Protein AF-A0A7S2DBU5-F1 (afdb_monomer_lite)

Sequence (224 aa):
TAINKLIKLEPGDAEARIFRGKIHWAQGSQQQGDTDLSCATRIAPEHPEVILFQAKIYAKAQQLYREAVEALQDGRLDMCVTLVGDAMALTNHCDMKLLLLRATAHRKSGDHQAALADVDKAACSYLSAMLGQSGVEDDEKELGDDVDYGPLRAELEQKLSLVAPAKKEPPQLTRQRSLVWNEMALSHMLAGDHKLALPYLRDVISAEAKLMRDAAGFEQTEEG

Radius of gyration: 21.79 Å; chains: 1; bounding box: 58×47×57 Å

Organism: NCBI:txid3111310

Foldseek 3Di:
DVLVVVCVVCVLDLVSLQVVLVVCVVVVNNVSSLVSLVSSCVRCVPDPSNVVSLVVLLVQLVVLQVVLVVCVVVLVLVSNLVSLVVSCVSNVALALSSLQSNLSSCLSVVNLVSSLLSLLSSLLRVLCVVVVVPDDPPPPPPPPPDDPSVVSVVSSVVSVVVDDPVPDRDLSSLVSLLSSLQVVLVVCVVVVNNVRNVVSVVSSVVSVVVVVVVVVVVVVVVVD

pLDDT: mean 81.15, std 15.96, range [31.03, 96.0]

InterPro domains:
  IPR011990 Tetratricopeptide-like helical domain superfamily [G3DSA:1.25.40.10] (1-213)
  IPR011990 Tetratricopeptide-like helical domain superfamily [SSF48452] (3-205)

Secondary structure (DSSP, 8-state):
-HHHHHHHH-TT-HHHHHHHHHHHHHTT-HHHHHHHHHHHHHH-TTSHHHHHHHHHHHHHHHHHHHHHHHHHHTT-HHHHHHHHHHHHHHHT---HHHHHHHHHHHHHHT-HHHHHHHHHHHHHHHHHHHTT--S---------S----HHHHHHHHHHHHHS-TTSPPPHHHHHHHHHHHHHHHHHHHHTT-HHHHHHHHHHHHHHHHHHHHHHHHHHHHH--

Structure (mmCIF, N/CA/C/O backbone):
data_AF-A0A7S2DBU5-F1
#
_entry.id   AF-A0A7S2DBU5-F1
#
loop_
_atom_site.group_PDB
_atom_site.id
_atom_site.type_symbol
_atom_site.label_atom_id
_atom_site.label_alt_id
_atom_site.label_comp_id
_atom_site.label_asym_id
_atom_site.label_entity_id
_atom_site.label_seq_id
_atom_site.pdbx_PDB_ins_code
_atom_site.Cartn_x
_atom_site.Cartn_y
_atom_site.Cartn_z
_atom_site.occupancy
_atom_site.B_iso_or_equiv
_atom_site.auth_seq_id
_atom_site.auth_comp_id
_atom_site.auth_asym_id
_atom_site.auth_atom_id
_atom_site.pdbx_PDB_model_num
ATOM 1 N N . THR A 1 1 ? -30.512 -6.872 21.200 1.00 67.94 1 THR A N 1
ATOM 2 C CA . THR A 1 1 ? -30.033 -6.469 22.543 1.00 67.94 1 THR A CA 1
ATOM 3 C C . THR A 1 1 ? -30.301 -4.987 22.766 1.00 67.94 1 THR A C 1
ATOM 5 O O . THR A 1 1 ? -30.508 -4.276 21.787 1.00 67.94 1 THR A O 1
ATOM 8 N N . ALA A 1 2 ? -30.359 -4.522 24.021 1.00 77.94 2 ALA A N 1
ATOM 9 C CA . ALA A 1 2 ? -30.625 -3.113 24.359 1.00 77.94 2 ALA A CA 1
ATOM 10 C C . ALA A 1 2 ? -29.635 -2.145 23.678 1.00 77.94 2 ALA A C 1
ATOM 12 O O . ALA A 1 2 ? -30.051 -1.136 23.120 1.00 77.94 2 ALA A O 1
ATOM 13 N N . ILE A 1 3 ? -28.362 -2.540 23.586 1.00 80.38 3 ILE A N 1
ATOM 14 C CA . ILE A 1 3 ? -27.291 -1.814 22.883 1.00 80.38 3 ILE A CA 1
ATOM 15 C C . ILE A 1 3 ? -27.593 -1.559 21.394 1.00 80.38 3 ILE A C 1
ATOM 17 O O . ILE A 1 3 ? -27.389 -0.453 20.910 1.00 80.38 3 ILE A O 1
ATOM 21 N N . ASN A 1 4 ? -28.171 -2.522 20.663 1.00 83.19 4 ASN A N 1
ATOM 22 C CA . ASN A 1 4 ? -28.540 -2.300 19.254 1.00 83.19 4 ASN A CA 1
ATOM 23 C C . ASN A 1 4 ? -29.686 -1.294 19.092 1.00 83.19 4 ASN A C 1
ATOM 25 O O . ASN A 1 4 ? -29.799 -0.667 18.042 1.00 83.19 4 ASN A O 1
ATOM 29 N N . LYS A 1 5 ? -30.559 -1.163 20.099 1.00 81.94 5 LYS A N 1
ATOM 30 C CA . LYS A 1 5 ? -31.584 -0.112 20.109 1.00 81.94 5 LYS A CA 1
ATOM 31 C C . LYS A 1 5 ? -30.954 1.243 20.427 1.00 81.94 5 LYS A C 1
ATOM 33 O O . LYS A 1 5 ? -31.309 2.211 19.772 1.00 81.94 5 LYS A O 1
ATOM 38 N N . LEU A 1 6 ? -29.995 1.285 21.354 1.00 78.94 6 LEU A N 1
ATOM 39 C CA . LEU A 1 6 ? -29.272 2.500 21.730 1.00 78.94 6 LEU A CA 1
ATOM 40 C C . LEU A 1 6 ? -28.509 3.100 20.535 1.00 78.94 6 LEU A C 1
ATOM 42 O O . LEU A 1 6 ? -28.729 4.253 20.203 1.00 78.94 6 LEU A O 1
ATOM 46 N N . ILE A 1 7 ? -27.753 2.287 19.788 1.00 82.50 7 ILE A N 1
ATOM 47 C CA . ILE A 1 7 ? -27.024 2.733 18.579 1.00 82.50 7 ILE A CA 1
ATOM 48 C C . ILE A 1 7 ? -27.973 3.238 17.474 1.00 82.50 7 ILE A C 1
ATOM 50 O O . ILE A 1 7 ? -27.603 4.099 16.681 1.00 82.50 7 ILE A O 1
ATOM 54 N N . LYS A 1 8 ? -29.203 2.706 17.397 1.00 82.81 8 LYS A N 1
ATOM 55 C CA . LYS A 1 8 ? -30.220 3.191 16.447 1.00 82.81 8 LYS A CA 1
ATOM 56 C C . LYS A 1 8 ? -30.841 4.521 16.872 1.00 82.81 8 LYS A C 1
ATOM 58 O O . LYS A 1 8 ? -31.245 5.284 16.003 1.00 82.81 8 LYS A O 1
ATOM 63 N N . LEU A 1 9 ? -30.973 4.750 18.176 1.00 81.12 9 LEU A 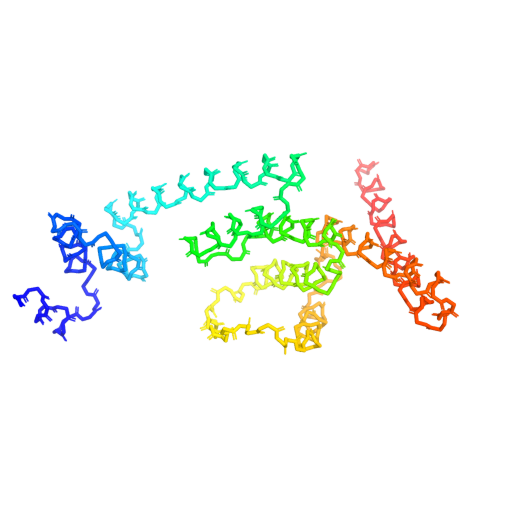N 1
ATOM 64 C CA . LEU A 1 9 ? -31.541 5.974 18.739 1.00 81.12 9 LEU A CA 1
ATOM 65 C C . LEU A 1 9 ? -30.515 7.110 18.729 1.00 81.12 9 LEU A C 1
ATOM 67 O O . LEU A 1 9 ? -30.859 8.226 18.358 1.00 81.12 9 LEU A O 1
ATOM 71 N N . GLU A 1 10 ? -29.258 6.803 19.048 1.00 80.31 10 GLU A N 1
ATOM 72 C CA . GLU A 1 10 ? -28.147 7.754 19.045 1.00 80.31 10 GLU A CA 1
ATOM 73 C C . GLU A 1 10 ? -26.970 7.206 18.222 1.00 80.31 10 GLU A C 1
ATOM 75 O O . GLU A 1 10 ? -26.010 6.646 18.755 1.00 80.31 10 GLU A O 1
ATOM 80 N N . PRO A 1 11 ? -26.996 7.382 16.887 1.00 75.56 11 PRO A N 1
ATOM 81 C CA . PRO A 1 11 ? -25.910 6.943 16.015 1.00 75.56 11 PRO A CA 1
ATOM 82 C C . PRO A 1 11 ? -24.598 7.699 16.241 1.00 75.56 11 PRO A C 1
ATOM 84 O O . PRO A 1 11 ? -23.582 7.288 15.688 1.00 75.56 11 PRO A O 1
ATOM 87 N N . GLY A 1 12 ? -24.602 8.791 17.006 1.00 78.75 12 GLY A N 1
ATOM 88 C CA . GLY A 1 12 ? -23.412 9.549 17.398 1.00 78.75 12 GLY A CA 1
ATOM 89 C C . GLY A 1 12 ? -22.807 9.115 18.734 1.00 78.75 12 GLY A C 1
ATOM 90 O O . GLY A 1 12 ? -21.802 9.685 19.137 1.00 78.75 12 GLY A O 1
ATOM 91 N N . ASP A 1 13 ? -23.383 8.123 19.419 1.00 83.06 13 ASP A N 1
ATOM 92 C CA . ASP A 1 13 ? -22.827 7.630 20.677 1.00 83.06 13 ASP A CA 1
ATOM 93 C C . ASP A 1 13 ? -21.664 6.656 20.398 1.00 83.06 13 ASP A C 1
ATOM 95 O O . ASP A 1 13 ? -21.838 5.550 19.860 1.00 83.06 13 ASP A O 1
ATOM 99 N N . ALA A 1 14 ? -20.448 7.103 20.720 1.00 86.75 14 ALA A N 1
ATOM 100 C CA . ALA A 1 14 ? -19.240 6.295 20.620 1.00 86.75 14 ALA A CA 1
ATOM 101 C C . ALA A 1 14 ? -19.176 5.226 21.718 1.00 86.75 14 ALA A C 1
ATOM 103 O O . ALA A 1 14 ? -18.746 4.109 21.432 1.00 86.75 14 ALA A O 1
ATOM 104 N N . GLU A 1 15 ? -19.638 5.516 22.940 1.00 89.06 15 GLU A N 1
ATOM 105 C CA . GLU A 1 15 ? -19.599 4.564 24.055 1.00 89.06 15 GLU A CA 1
ATOM 106 C C . GLU A 1 15 ? -20.460 3.342 23.750 1.00 89.06 15 GLU A C 1
ATOM 108 O O . GLU A 1 15 ? -20.025 2.209 23.954 1.00 89.06 15 GLU A O 1
ATOM 113 N N . ALA A 1 16 ? -21.642 3.547 23.169 1.00 88.75 16 ALA A N 1
ATOM 114 C CA . ALA A 1 16 ? -22.525 2.469 22.736 1.00 88.75 16 ALA A CA 1
ATOM 115 C C . ALA A 1 16 ? -21.838 1.466 21.803 1.00 88.75 16 ALA A C 1
ATOM 117 O O . ALA A 1 16 ? -21.985 0.247 21.956 1.00 88.75 16 ALA A O 1
ATOM 118 N N . ARG A 1 17 ? -21.084 1.987 20.827 1.00 89.88 17 ARG A N 1
ATOM 119 C CA . ARG A 1 17 ? -20.316 1.173 19.880 1.00 89.88 17 ARG A CA 1
ATOM 120 C C . ARG A 1 17 ? -19.125 0.521 20.557 1.00 89.88 17 ARG A C 1
ATOM 122 O O . ARG A 1 17 ? -18.915 -0.667 20.355 1.00 89.88 17 ARG A O 1
ATOM 129 N N . ILE A 1 18 ? -18.414 1.241 21.422 1.00 91.31 18 ILE A N 1
ATOM 130 C CA . ILE A 1 18 ? -17.294 0.687 22.190 1.00 91.31 18 ILE A CA 1
ATOM 131 C C . ILE A 1 18 ? -17.755 -0.491 23.048 1.00 91.31 18 ILE A C 1
ATOM 133 O O . ILE A 1 18 ? -17.154 -1.567 23.015 1.00 91.31 18 ILE A O 1
ATOM 137 N N . PHE A 1 19 ? -18.861 -0.331 23.773 1.00 90.50 19 PHE A N 1
ATOM 138 C CA . PHE A 1 19 ? -19.437 -1.395 24.586 1.00 90.50 19 PHE A CA 1
ATOM 139 C C . PHE A 1 19 ? -19.889 -2.583 23.744 1.00 90.50 19 PHE A C 1
ATOM 141 O O . PHE A 1 19 ? -19.613 -3.724 24.119 1.00 90.50 19 PHE A O 1
ATOM 148 N N . ARG A 1 20 ? -20.542 -2.347 22.598 1.00 91.44 20 ARG A N 1
ATOM 149 C CA . ARG A 1 20 ? -20.919 -3.436 21.691 1.00 91.44 20 ARG A CA 1
ATOM 150 C C . ARG A 1 20 ? -19.694 -4.178 21.163 1.00 91.44 20 ARG A C 1
ATOM 152 O O . ARG A 1 20 ? -19.681 -5.407 21.204 1.00 91.44 20 ARG A O 1
ATOM 159 N N . GLY A 1 21 ? -18.650 -3.448 20.780 1.00 91.25 21 GLY A N 1
ATOM 160 C CA . GLY A 1 21 ? -17.424 -4.036 20.266 1.00 91.25 21 GLY A CA 1
ATOM 161 C C . GLY A 1 21 ? -16.724 -4.919 21.298 1.00 91.25 21 GLY A C 1
ATOM 162 O O . GLY A 1 21 ? -16.368 -6.062 21.012 1.00 91.25 21 GLY A O 1
ATOM 163 N N . LYS A 1 22 ? -16.650 -4.456 22.552 1.00 91.56 22 LYS A N 1
ATOM 164 C CA . LYS A 1 22 ? -16.123 -5.247 23.678 1.00 91.56 22 LYS A CA 1
ATOM 165 C C . LYS A 1 22 ? -16.954 -6.504 23.954 1.00 91.56 22 LYS A C 1
ATOM 167 O O . LYS A 1 22 ? -16.384 -7.546 24.272 1.00 91.56 22 LYS A O 1
ATOM 172 N N . ILE A 1 23 ? -18.281 -6.436 23.818 1.00 91.69 23 ILE A N 1
ATOM 173 C CA . ILE A 1 23 ? -19.154 -7.615 23.937 1.00 91.69 23 ILE A CA 1
ATOM 174 C C . ILE A 1 23 ? -18.872 -8.609 22.806 1.00 91.69 23 ILE A C 1
ATOM 176 O O . ILE A 1 23 ? -18.743 -9.800 23.079 1.00 91.69 23 ILE A O 1
ATOM 180 N N . HIS A 1 24 ? -18.727 -8.141 21.564 1.00 93.00 24 HIS A N 1
ATOM 181 C CA . HIS A 1 24 ? -18.388 -9.002 20.430 1.00 93.00 24 HIS A CA 1
ATOM 182 C C . HIS A 1 24 ? -17.034 -9.692 20.617 1.00 93.00 24 HIS A C 1
ATOM 184 O O . HIS A 1 24 ? -16.946 -10.905 20.424 1.00 93.00 24 HIS A O 1
ATOM 190 N N . TRP A 1 25 ? -16.013 -8.977 21.096 1.00 92.12 25 TRP A N 1
ATOM 191 C CA . TRP A 1 25 ? -14.732 -9.581 21.472 1.00 92.12 25 TRP A CA 1
ATOM 192 C C . TRP A 1 25 ? -14.881 -10.651 22.557 1.00 92.12 25 TRP A C 1
ATOM 194 O O . TRP A 1 25 ? -14.348 -11.748 22.410 1.00 92.12 25 TRP A O 1
ATOM 204 N N . ALA A 1 26 ? -15.648 -10.376 23.616 1.00 91.25 26 ALA A N 1
ATOM 205 C CA . ALA A 1 26 ? -15.898 -11.347 24.684 1.00 91.25 26 ALA A CA 1
ATOM 206 C C . ALA A 1 26 ? -16.657 -12.596 24.194 1.00 91.25 26 ALA A C 1
ATOM 208 O O . ALA A 1 26 ? -16.524 -13.671 24.772 1.00 91.25 26 ALA A O 1
ATOM 209 N N . GLN A 1 27 ? -17.431 -12.465 23.116 1.00 92.69 27 GLN A N 1
ATOM 210 C CA . GLN A 1 27 ? -18.149 -13.556 22.453 1.00 92.69 27 GLN A CA 1
ATOM 211 C C . GLN A 1 27 ? -17.304 -14.286 21.393 1.00 92.69 27 GLN A C 1
ATOM 213 O O . GLN A 1 27 ? -17.826 -15.145 20.686 1.00 92.69 27 GLN A O 1
ATOM 218 N N . GLY A 1 28 ? -16.019 -13.944 21.244 1.00 90.44 28 GLY A N 1
ATOM 219 C CA . GLY A 1 28 ? -15.122 -14.519 20.235 1.00 90.44 28 GLY A CA 1
ATOM 220 C C . GLY A 1 28 ? -15.331 -13.973 18.818 1.00 90.44 28 GLY A C 1
ATOM 221 O O . GLY A 1 28 ? -14.670 -14.413 17.881 1.00 90.44 28 GLY A O 1
ATOM 222 N N . SER A 1 29 ? -16.221 -12.995 18.638 1.00 91.69 29 SER A N 1
ATOM 223 C CA . SER A 1 29 ? -16.489 -12.344 17.352 1.00 91.69 29 SER A CA 1
ATOM 224 C C . SER A 1 29 ? -15.540 -11.161 17.144 1.00 91.69 29 SER A C 1
ATOM 226 O O . SER A 1 29 ? -15.952 -10.003 17.196 1.00 91.69 29 SER A O 1
ATOM 228 N N . GLN A 1 30 ? -14.255 -11.462 16.924 1.00 87.44 30 GLN A N 1
ATOM 229 C CA . GLN A 1 30 ? -13.179 -10.467 16.801 1.00 87.44 30 GLN A CA 1
ATOM 230 C C . GLN A 1 30 ? -13.503 -9.380 15.760 1.00 87.44 30 GLN A C 1
ATOM 232 O O . GLN A 1 30 ? -13.522 -8.200 16.097 1.00 87.44 30 GLN A O 1
ATOM 237 N N . GLN A 1 31 ? -13.853 -9.785 14.532 1.00 86.69 31 GLN A N 1
ATOM 238 C CA . GLN A 1 31 ? -14.124 -8.862 13.423 1.00 86.69 31 GLN A CA 1
ATOM 239 C C . GLN A 1 31 ? -15.266 -7.889 13.721 1.00 86.69 31 GLN A C 1
ATOM 241 O O . GLN A 1 31 ? -15.132 -6.698 13.473 1.00 86.69 31 GLN A O 1
ATOM 246 N N . GLN A 1 32 ? -16.372 -8.375 14.295 1.00 87.19 32 GLN A N 1
ATOM 247 C CA . GLN A 1 32 ? -17.508 -7.518 14.652 1.00 87.19 32 GLN A CA 1
ATOM 248 C C . GLN A 1 32 ? -17.115 -6.496 15.723 1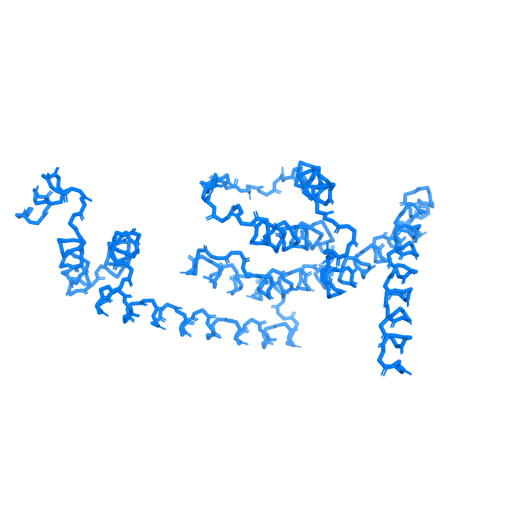.00 87.19 32 GLN A C 1
ATOM 250 O O . GLN A 1 32 ? -17.545 -5.345 15.667 1.00 87.19 32 GLN A O 1
ATOM 255 N N . GLY A 1 33 ? -16.266 -6.906 16.670 1.00 88.88 33 GLY A N 1
ATOM 256 C CA . GLY A 1 33 ? -15.741 -6.002 17.683 1.00 88.88 33 GLY A CA 1
ATOM 257 C C . GLY A 1 33 ? -14.817 -4.930 17.113 1.00 88.88 33 GLY A C 1
ATOM 258 O O . GLY A 1 33 ? -14.960 -3.756 17.456 1.00 88.88 33 GLY A O 1
ATOM 259 N N . ASP A 1 34 ? -13.938 -5.316 16.189 1.00 87.94 34 ASP A N 1
ATOM 260 C CA . ASP A 1 34 ? -13.029 -4.393 15.511 1.00 87.94 34 ASP A CA 1
ATOM 261 C C . ASP A 1 34 ? -13.806 -3.406 14.629 1.00 87.94 34 ASP A C 1
ATOM 263 O O . ASP A 1 34 ? -13.529 -2.212 14.666 1.00 87.94 34 ASP A O 1
ATOM 267 N N . THR A 1 35 ? -14.842 -3.858 13.908 1.00 87.44 35 THR A N 1
ATOM 268 C CA . THR A 1 35 ? -15.731 -2.974 13.131 1.00 87.44 35 THR A CA 1
ATOM 269 C C . THR A 1 35 ? -16.388 -1.913 14.016 1.00 87.44 35 THR A C 1
ATOM 271 O O . THR A 1 35 ? -16.410 -0.733 13.663 1.00 87.44 35 THR A O 1
ATOM 274 N N . ASP A 1 36 ? -16.894 -2.307 15.185 1.00 88.12 36 ASP A N 1
ATOM 275 C CA . ASP A 1 36 ? -17.536 -1.381 16.116 1.00 88.12 36 ASP A CA 1
ATOM 276 C C . ASP A 1 36 ? -16.565 -0.327 16.668 1.00 88.12 36 ASP A C 1
ATOM 278 O O . ASP A 1 36 ? -16.927 0.853 16.755 1.00 88.12 36 ASP A O 1
ATOM 282 N N . LEU A 1 37 ? -15.325 -0.715 16.988 1.00 87.69 37 LEU A N 1
ATOM 283 C CA . LEU A 1 37 ? -14.296 0.232 17.431 1.00 87.69 37 LEU A CA 1
ATOM 284 C C . LEU A 1 37 ? -13.756 1.111 16.300 1.00 87.69 37 LEU A C 1
ATOM 286 O O . LEU A 1 37 ? -13.493 2.296 16.522 1.00 87.69 37 LEU A O 1
ATOM 290 N N . SER A 1 38 ? -13.662 0.592 15.078 1.00 85.88 38 SER A N 1
ATOM 291 C CA . SER A 1 38 ? -13.339 1.391 13.892 1.00 85.88 38 SER A CA 1
ATOM 292 C C . SER A 1 38 ? -14.399 2.466 13.645 1.00 85.88 38 SER A C 1
ATOM 294 O O . SER A 1 38 ? -14.067 3.622 13.385 1.00 85.88 38 SER A O 1
ATOM 296 N N . CYS A 1 39 ? -15.686 2.149 13.823 1.00 85.94 39 CYS A N 1
ATOM 297 C CA . CYS A 1 39 ? -16.735 3.168 13.792 1.00 85.94 39 CYS A CA 1
ATOM 298 C C . CYS A 1 39 ? -16.590 4.185 14.933 1.00 85.94 39 CYS A C 1
ATOM 300 O O . CYS A 1 39 ? -16.716 5.385 14.693 1.00 85.94 39 CYS A O 1
ATOM 302 N N . ALA A 1 40 ? -16.307 3.734 16.159 1.00 88.06 40 ALA A N 1
ATOM 303 C CA . ALA A 1 40 ? -16.099 4.625 17.303 1.00 88.06 40 ALA A CA 1
ATOM 304 C C . ALA A 1 40 ? -14.913 5.582 17.095 1.00 88.06 40 ALA A C 1
ATOM 306 O O . ALA A 1 40 ? -14.975 6.732 17.523 1.00 88.06 40 ALA A O 1
ATOM 307 N N . THR A 1 41 ? -13.891 5.149 16.354 1.00 86.06 41 THR A N 1
ATOM 308 C CA . THR A 1 41 ? -12.728 5.968 15.988 1.00 86.06 41 THR A CA 1
ATOM 309 C C . THR A 1 41 ? -13.102 7.230 15.211 1.00 86.06 41 THR A C 1
ATOM 311 O O . THR A 1 41 ? -12.509 8.284 15.425 1.00 86.06 41 THR A O 1
ATOM 314 N N . ARG A 1 42 ? -14.120 7.156 14.345 1.00 84.38 42 ARG A N 1
ATOM 315 C CA . ARG A 1 42 ? -14.609 8.315 13.576 1.00 84.38 42 ARG A CA 1
ATOM 316 C C . ARG A 1 42 ? -15.446 9.278 14.421 1.00 84.38 42 ARG A C 1
ATOM 318 O O . ARG A 1 42 ? -15.616 10.425 14.030 1.00 84.38 42 ARG A O 1
ATOM 325 N N . ILE A 1 43 ? -15.997 8.803 15.537 1.00 86.56 43 ILE A N 1
ATOM 326 C CA . ILE A 1 43 ? -16.953 9.545 16.367 1.00 86.56 43 ILE A CA 1
ATOM 327 C C . ILE A 1 43 ? -16.244 10.222 17.542 1.00 86.56 43 ILE A C 1
ATOM 329 O O . ILE A 1 43 ? -16.454 11.406 17.783 1.00 86.56 43 ILE A O 1
ATOM 333 N N . ALA A 1 44 ? -15.403 9.479 18.263 1.00 87.81 44 ALA A N 1
ATOM 334 C CA . ALA A 1 44 ? -14.674 9.958 19.433 1.00 87.81 44 ALA A CA 1
ATOM 335 C C . ALA A 1 44 ? -13.209 9.481 19.387 1.00 87.81 44 ALA A C 1
ATOM 337 O O . ALA A 1 44 ? -12.831 8.574 20.134 1.00 87.81 44 ALA A O 1
ATOM 338 N N . PRO A 1 45 ? -12.368 10.076 18.518 1.00 83.94 45 PRO A N 1
ATOM 339 C CA . PRO A 1 45 ? -10.967 9.675 18.356 1.00 83.94 45 PRO A CA 1
ATOM 340 C C . PRO A 1 45 ? -10.137 9.835 19.640 1.00 83.94 45 PRO A C 1
ATOM 342 O O . PRO A 1 45 ? -9.176 9.102 19.844 1.00 83.94 45 PRO A O 1
ATOM 345 N N . GLU A 1 46 ? -10.521 10.756 20.527 1.00 88.56 46 GLU A N 1
ATOM 346 C CA . GLU A 1 46 ? -9.823 11.027 21.793 1.00 88.56 46 GLU A CA 1
ATOM 347 C C . GLU A 1 46 ? -10.268 10.113 22.949 1.00 88.56 46 GLU A C 1
ATOM 349 O O . GLU A 1 46 ? -9.737 10.197 24.057 1.00 88.56 46 GLU A O 1
ATOM 354 N N . HIS A 1 47 ? -11.246 9.230 22.724 1.00 90.50 47 HIS A N 1
ATOM 355 C CA . HIS A 1 47 ? -11.727 8.341 23.774 1.00 90.50 47 HIS A CA 1
ATOM 356 C C . HIS A 1 47 ? -10.628 7.329 24.172 1.00 90.50 47 HIS A C 1
ATOM 358 O O . HIS A 1 47 ? -10.061 6.677 23.293 1.00 90.50 47 HIS A O 1
ATOM 364 N N . PRO A 1 48 ? -10.357 7.089 25.472 1.00 89.38 48 PRO A N 1
ATOM 365 C CA . PRO A 1 48 ? -9.246 6.234 25.909 1.00 89.38 48 PRO A CA 1
ATOM 366 C C . PRO A 1 48 ? -9.238 4.825 25.294 1.00 89.38 48 PRO A C 1
ATOM 368 O O . PRO A 1 48 ? -8.199 4.345 24.849 1.00 89.38 48 PRO A O 1
ATOM 371 N N . GLU A 1 49 ? -10.399 4.168 25.216 1.00 88.88 49 GLU A N 1
ATOM 372 C CA . GLU A 1 49 ? -10.521 2.835 24.592 1.00 88.88 49 GLU A CA 1
ATOM 373 C C . GLU A 1 49 ? -10.273 2.856 23.076 1.00 88.88 49 GLU A C 1
ATOM 375 O O . GLU A 1 49 ? -9.742 1.895 22.522 1.00 88.88 49 GLU A O 1
ATOM 380 N N . VAL A 1 50 ? -10.615 3.959 22.406 1.00 87.94 50 VAL A N 1
ATOM 381 C CA . VAL A 1 50 ? -10.359 4.147 20.973 1.00 87.94 50 VAL A CA 1
ATOM 382 C C . VAL A 1 50 ? -8.867 4.349 20.740 1.00 87.94 50 VAL A C 1
ATOM 384 O O . VAL A 1 50 ? -8.296 3.681 19.884 1.00 87.94 50 VAL A O 1
ATOM 387 N N . ILE A 1 51 ? -8.210 5.178 21.555 1.00 87.12 51 ILE A N 1
ATOM 388 C CA . ILE A 1 51 ? -6.754 5.377 21.509 1.00 87.12 51 ILE A CA 1
ATOM 389 C C . ILE A 1 51 ? -6.023 4.044 21.728 1.00 87.12 51 ILE A C 1
ATOM 391 O O . ILE A 1 51 ? -5.091 3.710 20.995 1.00 87.12 51 ILE A O 1
ATOM 395 N N . LEU A 1 52 ? -6.457 3.244 22.708 1.00 88.00 52 LEU A N 1
ATOM 396 C CA . LEU A 1 52 ? -5.883 1.919 22.960 1.00 88.00 52 LEU A CA 1
ATOM 397 C C . LEU A 1 52 ? -6.086 0.963 21.781 1.00 88.00 52 LEU A C 1
ATOM 399 O O . LEU A 1 52 ? -5.180 0.195 21.451 1.00 88.00 52 LEU A O 1
ATOM 403 N N . PHE A 1 53 ? -7.257 0.992 21.144 1.00 87.81 53 PHE A N 1
ATOM 404 C CA . PHE A 1 53 ? -7.524 0.207 19.944 1.00 87.81 53 PHE A CA 1
ATOM 405 C C . PHE A 1 53 ? -6.633 0.639 18.778 1.00 87.81 53 PHE A C 1
ATOM 407 O O . PHE A 1 53 ? -5.932 -0.200 18.215 1.00 87.81 53 PHE A O 1
ATOM 414 N N . GLN A 1 54 ? -6.568 1.938 18.482 1.00 84.75 54 GLN A N 1
ATOM 415 C CA . GLN A 1 54 ? -5.688 2.486 17.452 1.00 84.75 54 GLN A CA 1
ATOM 416 C C . GLN A 1 54 ? -4.233 2.076 17.690 1.00 84.75 54 GLN A C 1
ATOM 418 O O . GLN A 1 54 ? -3.586 1.574 16.777 1.00 84.75 54 GLN A O 1
ATOM 423 N N . ALA A 1 55 ? -3.722 2.201 18.919 1.00 86.31 55 ALA A N 1
ATOM 424 C CA . ALA A 1 55 ? -2.356 1.799 19.252 1.00 86.31 55 ALA A CA 1
ATOM 425 C C . ALA A 1 55 ? -2.090 0.311 18.954 1.00 86.31 55 ALA A C 1
ATOM 427 O O . ALA A 1 55 ? -1.030 -0.035 18.426 1.00 86.31 55 ALA A O 1
ATOM 428 N N . LYS A 1 56 ? -3.055 -0.576 19.238 1.00 87.81 56 LYS A N 1
ATOM 429 C CA . LYS A 1 56 ? -2.958 -2.006 18.897 1.00 87.81 56 LYS A CA 1
ATOM 430 C C . LYS A 1 56 ? -2.950 -2.236 17.388 1.00 87.81 56 LYS A C 1
ATOM 432 O O . LYS A 1 56 ? -2.135 -3.019 16.904 1.00 87.81 56 LYS A O 1
ATOM 437 N N . ILE A 1 57 ? -3.822 -1.547 16.655 1.00 87.12 57 ILE A N 1
ATOM 438 C CA . ILE A 1 57 ? -3.899 -1.625 15.192 1.00 87.12 57 ILE A CA 1
ATOM 439 C C . ILE A 1 57 ? -2.587 -1.150 14.557 1.00 87.12 57 ILE A C 1
ATOM 441 O O . ILE A 1 57 ? -2.011 -1.864 13.737 1.00 87.12 57 ILE A O 1
ATOM 445 N N . TYR A 1 58 ? -2.042 -0.019 15.010 1.00 84.62 58 TYR A N 1
ATOM 446 C CA . TYR A 1 58 ? -0.744 0.486 14.561 1.00 84.62 58 TYR A CA 1
ATOM 447 C C . TYR A 1 58 ? 0.398 -0.485 14.865 1.00 84.62 58 TYR A C 1
ATOM 449 O O . TYR A 1 58 ? 1.232 -0.742 13.996 1.00 84.62 58 TYR A O 1
ATOM 457 N N . ALA A 1 59 ? 0.431 -1.073 16.063 1.00 86.00 59 ALA A N 1
ATOM 458 C CA . ALA A 1 59 ? 1.441 -2.068 16.413 1.00 86.00 59 ALA A CA 1
ATOM 459 C C . ALA A 1 59 ? 1.363 -3.307 15.503 1.00 86.00 59 ALA A C 1
ATOM 461 O O . ALA A 1 59 ? 2.397 -3.824 15.071 1.00 86.00 59 ALA A O 1
ATOM 462 N N . LYS A 1 60 ? 0.147 -3.757 15.164 1.00 88.62 60 LYS A N 1
ATOM 463 C CA . LYS A 1 60 ? -0.058 -4.887 14.252 1.00 88.62 60 LYS A CA 1
ATOM 464 C C . LYS A 1 60 ? 0.354 -4.550 12.820 1.00 88.62 60 LYS A C 1
ATOM 466 O O . LYS A 1 60 ? 1.058 -5.343 12.201 1.00 88.62 60 LYS A O 1
ATOM 471 N N . ALA A 1 61 ? -0.004 -3.370 12.320 1.00 87.19 61 ALA A N 1
ATOM 472 C CA . ALA A 1 61 ? 0.422 -2.905 11.002 1.00 87.19 61 ALA A CA 1
ATOM 473 C C . ALA A 1 61 ? 1.951 -2.769 10.909 1.00 87.19 61 ALA A C 1
ATOM 475 O O . ALA A 1 61 ? 2.557 -3.192 9.927 1.00 87.19 61 ALA A O 1
ATOM 476 N N . GLN A 1 62 ? 2.607 -2.271 11.962 1.00 86.62 62 GLN A N 1
ATOM 477 C CA . GLN A 1 62 ? 4.069 -2.202 12.026 1.00 86.62 62 GLN A CA 1
ATOM 478 C C . GLN A 1 62 ? 4.719 -3.592 12.037 1.00 86.62 62 GLN A C 1
ATOM 480 O O . GLN A 1 62 ? 5.796 -3.780 11.469 1.00 86.62 62 GLN A O 1
ATOM 485 N N . GLN A 1 63 ? 4.090 -4.571 12.689 1.00 90.69 63 GLN A N 1
ATOM 486 C CA . GLN A 1 63 ? 4.550 -5.953 12.636 1.00 90.69 63 GLN A CA 1
ATOM 487 C C . GLN A 1 63 ? 4.460 -6.510 11.209 1.00 90.69 63 GLN A C 1
ATOM 489 O O . GLN A 1 63 ? 5.467 -7.002 10.708 1.00 90.69 63 GLN A O 1
ATOM 494 N N . LEU A 1 64 ? 3.309 -6.364 10.546 1.00 91.81 64 LEU A N 1
ATOM 495 C CA . LEU A 1 64 ? 3.123 -6.801 9.158 1.00 91.81 64 LEU A CA 1
ATOM 496 C C . LEU A 1 64 ? 4.110 -6.118 8.207 1.00 91.81 64 LEU A C 1
ATOM 498 O O . LEU A 1 64 ? 4.670 -6.766 7.333 1.00 91.81 64 LEU A O 1
ATOM 502 N N . TYR A 1 65 ? 4.399 -4.832 8.422 1.00 90.00 65 TYR A N 1
ATOM 503 C CA . TYR A 1 65 ? 5.428 -4.119 7.668 1.00 90.00 65 TYR A CA 1
ATOM 504 C C . TYR A 1 65 ? 6.812 -4.764 7.815 1.00 90.00 65 TYR A C 1
ATOM 506 O O . TYR A 1 65 ? 7.517 -4.935 6.823 1.00 90.00 65 TYR A O 1
ATOM 514 N N . ARG A 1 66 ? 7.215 -5.144 9.036 1.00 91.19 66 ARG A N 1
ATOM 515 C CA . ARG A 1 66 ? 8.498 -5.834 9.256 1.00 91.19 66 ARG A CA 1
ATOM 516 C C . ARG A 1 66 ? 8.536 -7.182 8.541 1.00 91.19 66 ARG A C 1
ATOM 518 O O . ARG A 1 66 ? 9.491 -7.446 7.819 1.00 91.19 66 ARG A O 1
ATOM 525 N N . GLU A 1 67 ? 7.474 -7.971 8.674 1.00 94.00 67 GLU A N 1
ATOM 526 C CA . GLU A 1 67 ? 7.342 -9.264 7.992 1.00 94.00 67 GLU A CA 1
ATOM 527 C C . GLU A 1 67 ? 7.371 -9.099 6.461 1.00 94.00 67 GLU A C 1
ATOM 529 O O . GLU A 1 67 ? 7.996 -9.892 5.760 1.00 94.00 67 GLU A O 1
ATOM 534 N N . ALA A 1 68 ? 6.769 -8.034 5.923 1.00 94.44 68 ALA A N 1
ATOM 535 C CA . ALA A 1 68 ? 6.793 -7.731 4.494 1.00 94.44 68 ALA A CA 1
ATOM 536 C C . ALA A 1 68 ? 8.194 -7.347 3.994 1.00 94.44 68 ALA A C 1
ATOM 538 O O . ALA A 1 68 ? 8.578 -7.722 2.885 1.00 94.44 68 ALA A O 1
ATOM 539 N N . VAL A 1 69 ? 8.974 -6.616 4.796 1.00 93.38 69 VAL A N 1
ATOM 540 C CA . VAL A 1 69 ? 10.369 -6.283 4.468 1.00 93.38 69 VAL A CA 1
ATOM 541 C C . VAL A 1 69 ? 11.233 -7.543 4.445 1.00 93.38 69 VAL A C 1
ATOM 543 O O . VAL A 1 69 ? 12.018 -7.716 3.515 1.00 93.38 69 VAL A O 1
ATOM 546 N N . GLU A 1 70 ? 11.066 -8.437 5.419 1.00 94.94 70 GLU A N 1
ATOM 547 C CA . GLU A 1 70 ? 11.753 -9.735 5.445 1.00 94.94 70 GLU A CA 1
ATOM 548 C C . GLU A 1 70 ? 11.359 -10.589 4.231 1.00 94.94 70 GLU A C 1
ATOM 550 O O . GLU A 1 70 ? 12.221 -11.091 3.513 1.00 94.94 70 GLU A O 1
ATOM 555 N N . ALA A 1 71 ? 10.063 -10.661 3.911 1.00 95.31 71 ALA A N 1
ATOM 556 C CA . ALA A 1 71 ? 9.561 -11.348 2.722 1.00 95.31 71 ALA A CA 1
ATOM 557 C C . ALA A 1 71 ? 10.205 -10.829 1.428 1.00 95.31 71 ALA A C 1
ATOM 559 O O . ALA A 1 71 ? 10.581 -11.614 0.557 1.00 95.31 71 ALA A O 1
ATOM 560 N N . LEU A 1 72 ? 10.361 -9.507 1.312 1.00 94.12 72 LEU A N 1
ATOM 561 C CA . LEU A 1 72 ? 11.002 -8.872 0.166 1.00 94.12 72 LEU A CA 1
ATOM 562 C C . LEU A 1 72 ? 12.493 -9.222 0.070 1.00 94.12 72 LEU A C 1
ATOM 564 O O . LEU A 1 72 ? 12.999 -9.431 -1.035 1.00 94.12 72 LEU A O 1
ATOM 568 N N . GLN A 1 73 ? 13.194 -9.276 1.205 1.00 93.94 73 GLN A N 1
ATOM 569 C CA . GLN A 1 73 ? 14.606 -9.665 1.270 1.00 93.94 73 GLN A CA 1
ATOM 570 C C . GLN A 1 73 ? 14.804 -11.132 0.877 1.00 93.94 73 GLN A C 1
ATOM 572 O O . GLN A 1 73 ? 15.730 -11.439 0.128 1.00 93.94 73 GLN A O 1
ATOM 577 N N . ASP A 1 74 ? 13.886 -12.002 1.292 1.00 94.94 74 ASP A N 1
ATOM 578 C CA . ASP A 1 74 ? 13.883 -13.428 0.955 1.00 94.94 74 ASP A CA 1
ATOM 579 C C . ASP A 1 74 ? 13.418 -13.720 -0.484 1.00 94.94 74 ASP A C 1
ATOM 581 O O . ASP A 1 74 ? 13.425 -14.871 -0.920 1.00 94.94 74 ASP A O 1
ATOM 585 N N . GLY A 1 75 ? 12.967 -12.704 -1.227 1.00 93.19 75 GLY A N 1
ATOM 586 C CA . GLY A 1 75 ? 12.430 -12.862 -2.582 1.00 93.19 75 GLY A CA 1
ATOM 587 C C . GLY A 1 75 ? 11.025 -13.473 -2.642 1.00 93.19 75 GLY A C 1
ATOM 588 O O . GLY A 1 75 ? 10.566 -13.845 -3.718 1.00 93.19 75 GLY A O 1
ATOM 589 N N . ARG A 1 76 ? 10.313 -13.556 -1.513 1.00 96.00 76 ARG A N 1
ATOM 590 C CA . ARG A 1 76 ? 8.915 -14.012 -1.428 1.00 96.00 76 ARG A CA 1
ATOM 591 C C . ARG A 1 76 ? 7.968 -12.861 -1.780 1.00 96.00 76 ARG A C 1
ATOM 593 O O . ARG A 1 76 ? 7.310 -12.291 -0.910 1.00 96.00 76 ARG A O 1
ATOM 600 N N . LEU A 1 77 ? 7.943 -12.498 -3.062 1.00 94.62 77 LEU A N 1
ATOM 601 C CA . LEU A 1 77 ? 7.273 -11.290 -3.558 1.00 94.62 77 LEU A CA 1
ATOM 602 C C . LEU A 1 77 ? 5.753 -11.315 -3.343 1.00 94.62 77 LEU A C 1
ATOM 604 O O . LEU A 1 77 ? 5.219 -10.350 -2.803 1.00 94.62 77 LEU A O 1
ATOM 608 N N . ASP A 1 78 ? 5.077 -12.425 -3.643 1.00 94.19 78 ASP A N 1
ATOM 609 C CA . ASP A 1 78 ? 3.619 -12.556 -3.451 1.00 94.19 78 ASP A CA 1
ATOM 610 C C . ASP A 1 78 ? 3.212 -12.392 -1.981 1.00 94.19 78 ASP A C 1
ATOM 612 O O . ASP A 1 78 ? 2.223 -11.738 -1.638 1.00 94.19 78 ASP A O 1
ATOM 616 N N . MET A 1 79 ? 4.029 -12.949 -1.082 1.00 94.25 79 MET A N 1
ATOM 617 C CA . MET A 1 79 ? 3.823 -12.823 0.356 1.00 94.25 79 MET A CA 1
ATOM 618 C C . MET A 1 79 ? 4.040 -11.378 0.814 1.00 94.25 79 MET A C 1
ATOM 620 O O . MET A 1 79 ? 3.266 -10.878 1.623 1.00 94.25 79 MET A O 1
ATOM 624 N N . CYS A 1 80 ? 5.046 -10.684 0.270 1.00 95.56 80 CYS A N 1
ATOM 625 C CA . CYS A 1 80 ? 5.265 -9.261 0.530 1.00 95.56 80 CYS A CA 1
ATOM 626 C C . CYS A 1 80 ? 4.045 -8.423 0.116 1.00 95.56 80 CYS A C 1
ATOM 628 O O . CYS A 1 80 ? 3.553 -7.629 0.916 1.00 95.56 80 CYS A O 1
ATOM 630 N N . VAL A 1 81 ? 3.515 -8.641 -1.093 1.00 94.19 81 VAL A N 1
ATOM 631 C CA . VAL A 1 81 ? 2.323 -7.939 -1.601 1.00 94.19 81 VAL A CA 1
ATOM 632 C C . VAL A 1 81 ? 1.117 -8.166 -0.685 1.00 94.19 81 VAL A C 1
ATOM 634 O O . VAL A 1 81 ? 0.449 -7.202 -0.308 1.00 94.19 81 VAL A O 1
ATOM 637 N N . THR A 1 82 ? 0.891 -9.415 -0.265 1.00 94.06 82 THR A N 1
ATOM 638 C CA . THR A 1 82 ? -0.210 -9.786 0.640 1.00 94.06 82 THR A CA 1
ATOM 639 C C . THR A 1 82 ? -0.073 -9.106 2.005 1.00 94.06 82 THR A C 1
ATOM 641 O O . THR A 1 82 ? -0.994 -8.428 2.452 1.00 94.06 82 THR A O 1
ATOM 644 N N . LEU A 1 83 ? 1.104 -9.199 2.635 1.00 93.69 83 LEU A N 1
ATOM 645 C CA . LEU A 1 83 ? 1.368 -8.607 3.953 1.00 93.69 83 LEU A CA 1
ATOM 646 C C . LEU A 1 83 ? 1.213 -7.082 3.952 1.00 93.69 83 LEU A C 1
ATOM 648 O O . LEU A 1 83 ? 0.721 -6.501 4.923 1.00 93.69 83 LEU A O 1
ATOM 652 N N . VAL A 1 84 ? 1.620 -6.419 2.865 1.00 91.38 84 VAL A N 1
ATOM 653 C CA . VAL A 1 84 ? 1.399 -4.978 2.709 1.00 91.38 84 VAL A CA 1
ATOM 654 C C . VAL A 1 84 ? -0.087 -4.662 2.536 1.00 91.38 84 VAL A C 1
ATOM 656 O O . VAL A 1 84 ? -0.563 -3.705 3.147 1.00 91.38 84 VAL A O 1
ATOM 659 N N . GLY A 1 85 ? -0.823 -5.459 1.756 1.00 90.50 85 GLY A N 1
ATOM 660 C CA . GLY A 1 85 ? -2.277 -5.332 1.618 1.00 90.50 85 GLY A CA 1
ATOM 661 C C . GLY A 1 85 ? -2.993 -5.401 2.969 1.00 90.50 85 GLY A C 1
ATOM 662 O O . GLY A 1 85 ? -3.763 -4.499 3.302 1.00 90.50 85 GLY A O 1
ATOM 663 N N . ASP A 1 86 ? -2.648 -6.392 3.791 1.00 89.62 86 ASP A N 1
ATOM 664 C CA . ASP A 1 86 ? -3.200 -6.558 5.139 1.00 89.62 86 ASP A CA 1
ATOM 665 C C . ASP A 1 86 ? -2.873 -5.360 6.048 1.00 89.62 86 ASP A C 1
ATOM 667 O O . ASP A 1 86 ? -3.728 -4.868 6.789 1.00 89.62 86 ASP A O 1
ATOM 671 N N . ALA A 1 87 ? -1.644 -4.838 5.982 1.00 88.62 87 ALA A N 1
ATOM 672 C CA . ALA A 1 87 ? -1.237 -3.671 6.767 1.00 88.62 87 ALA A CA 1
ATOM 673 C C . ALA A 1 87 ? -1.999 -2.393 6.366 1.00 88.62 87 ALA A C 1
ATOM 675 O O . ALA A 1 87 ? -2.366 -1.583 7.227 1.00 88.62 87 ALA A O 1
ATOM 676 N N . MET A 1 88 ? -2.258 -2.215 5.068 1.00 86.88 88 MET A N 1
ATOM 677 C CA . MET A 1 88 ? -3.046 -1.094 4.551 1.00 86.88 88 MET A CA 1
ATOM 678 C C . MET A 1 88 ? -4.517 -1.201 4.968 1.00 86.88 88 MET A C 1
ATOM 680 O O . MET A 1 88 ? -5.090 -0.204 5.405 1.00 86.88 88 MET A O 1
ATOM 684 N N . ALA A 1 89 ? -5.098 -2.404 4.917 1.00 84.50 89 ALA A N 1
ATOM 685 C CA . ALA A 1 89 ? -6.476 -2.651 5.344 1.00 84.50 89 ALA A CA 1
ATOM 686 C C . ALA A 1 89 ? -6.696 -2.334 6.834 1.00 84.50 89 ALA A C 1
ATOM 688 O O . ALA A 1 89 ? -7.736 -1.805 7.216 1.00 84.50 89 ALA A O 1
ATOM 689 N N . LEU A 1 90 ? -5.699 -2.603 7.685 1.00 80.44 90 LEU A N 1
ATOM 690 C CA . LEU A 1 90 ? -5.774 -2.299 9.117 1.00 80.44 90 LEU A CA 1
ATOM 691 C C . LEU A 1 90 ? -5.740 -0.803 9.423 1.00 80.44 90 LEU A C 1
ATOM 693 O O . LEU A 1 90 ? -6.432 -0.335 10.323 1.00 80.44 90 LEU A O 1
ATOM 697 N N . THR A 1 91 ? -4.891 -0.060 8.721 1.00 70.50 91 THR A N 1
ATOM 698 C CA . THR A 1 91 ? -4.676 1.359 9.024 1.00 70.50 91 THR A CA 1
ATOM 699 C C . THR A 1 91 ? -5.657 2.270 8.300 1.00 70.50 91 THR A C 1
ATOM 701 O O . THR A 1 91 ? -5.750 3.435 8.661 1.00 70.50 91 THR A O 1
ATOM 704 N N . ASN A 1 92 ? -6.398 1.763 7.305 1.00 66.19 92 ASN A N 1
ATOM 705 C CA . ASN A 1 92 ? -7.199 2.566 6.375 1.00 66.19 92 ASN A CA 1
ATOM 706 C C . ASN A 1 92 ? -6.429 3.803 5.868 1.00 66.19 92 ASN A C 1
ATOM 708 O O . ASN A 1 92 ? -6.970 4.899 5.700 1.00 66.19 92 ASN A O 1
ATOM 712 N N . HIS A 1 93 ? -5.112 3.651 5.723 1.00 64.38 93 HIS A N 1
ATOM 713 C CA . HIS A 1 93 ? -4.193 4.727 5.405 1.00 64.38 93 HIS A CA 1
ATOM 714 C C . HIS A 1 93 ? -3.370 4.316 4.191 1.00 64.38 93 HIS A C 1
ATOM 716 O O . HIS A 1 93 ? -2.649 3.316 4.199 1.00 64.38 93 HIS A O 1
ATOM 722 N N . CYS A 1 94 ? -3.448 5.136 3.145 1.00 64.94 94 CYS A N 1
ATOM 723 C CA . CYS A 1 94 ? -2.523 5.096 2.021 1.00 64.94 94 CYS A CA 1
ATOM 724 C C . CYS A 1 94 ? -1.156 5.643 2.466 1.00 64.94 94 CYS A C 1
ATOM 726 O O . CYS A 1 94 ? -0.772 6.754 2.091 1.00 64.94 94 CYS A O 1
ATOM 728 N N . ASP A 1 95 ? -0.435 4.890 3.303 1.00 76.88 95 ASP A N 1
ATOM 729 C CA . ASP A 1 95 ? 0.930 5.237 3.697 1.00 76.88 95 ASP A CA 1
ATOM 730 C C . ASP A 1 95 ? 1.865 5.054 2.495 1.00 76.88 95 ASP A C 1
ATOM 732 O O . ASP A 1 95 ? 2.002 3.961 1.933 1.00 76.88 95 ASP A O 1
ATOM 736 N N . MET A 1 96 ? 2.545 6.140 2.127 1.00 83.56 96 MET A N 1
ATOM 737 C CA . MET A 1 96 ? 3.566 6.166 1.083 1.00 83.56 96 MET A CA 1
ATOM 738 C C . MET A 1 96 ? 4.596 5.041 1.261 1.00 83.56 96 MET A C 1
ATOM 740 O O . MET A 1 96 ? 5.036 4.461 0.272 1.00 83.56 96 MET A O 1
ATOM 744 N N . LYS A 1 97 ? 4.991 4.709 2.498 1.00 85.12 97 LYS A N 1
ATOM 745 C CA . LYS A 1 97 ? 5.998 3.666 2.760 1.00 85.12 97 LYS A CA 1
ATOM 746 C C . LYS A 1 97 ? 5.503 2.271 2.391 1.00 85.12 97 LYS A C 1
ATOM 748 O O . LYS A 1 97 ? 6.266 1.500 1.814 1.00 85.12 97 LYS A O 1
ATOM 753 N N . LEU A 1 98 ? 4.247 1.960 2.712 1.00 89.25 98 LEU A N 1
ATOM 754 C CA . LEU A 1 98 ? 3.626 0.677 2.383 1.00 89.25 98 LEU A CA 1
ATOM 755 C C . LEU A 1 98 ? 3.486 0.531 0.868 1.00 89.25 98 LEU A C 1
ATOM 757 O O . LEU A 1 98 ? 3.952 -0.453 0.298 1.00 89.25 98 LEU A O 1
ATOM 761 N N . LEU A 1 99 ? 2.963 1.561 0.204 1.00 91.50 99 LEU A N 1
ATOM 762 C CA . LEU A 1 99 ? 2.826 1.579 -1.253 1.00 91.50 99 LEU A CA 1
ATOM 763 C C . LEU A 1 99 ? 4.177 1.456 -1.969 1.00 91.50 99 LEU A C 1
ATOM 765 O O . LEU A 1 99 ? 4.301 0.690 -2.917 1.00 91.50 99 LEU A O 1
ATOM 769 N N . LEU A 1 100 ? 5.223 2.132 -1.486 1.00 91.25 100 LEU A N 1
ATOM 770 C CA . LEU A 1 100 ? 6.574 1.994 -2.039 1.00 91.25 100 LEU A CA 1
ATOM 771 C C . LEU A 1 100 ? 7.153 0.584 -1.869 1.00 91.25 100 LEU A C 1
ATOM 773 O O . LEU A 1 100 ? 7.866 0.095 -2.754 1.00 91.25 100 LEU A O 1
ATOM 777 N N . LEU A 1 101 ? 6.868 -0.069 -0.741 1.00 92.25 101 LEU A N 1
ATOM 778 C CA . LEU A 1 101 ? 7.295 -1.443 -0.495 1.00 92.25 101 LEU A CA 1
ATOM 779 C C . LEU A 1 101 ? 6.598 -2.406 -1.466 1.00 92.25 101 LEU A C 1
ATOM 781 O O . LEU A 1 101 ? 7.272 -3.218 -2.103 1.00 92.25 101 LEU A O 1
ATOM 785 N N . ARG A 1 102 ? 5.281 -2.252 -1.653 1.00 94.50 102 ARG A N 1
ATOM 786 C CA . ARG A 1 102 ? 4.492 -3.060 -2.593 1.00 94.50 102 ARG A CA 1
ATOM 787 C C . ARG A 1 102 ? 4.881 -2.810 -4.051 1.00 94.50 102 ARG A C 1
ATOM 789 O O . ARG A 1 102 ? 5.124 -3.770 -4.776 1.00 94.50 102 ARG A O 1
ATOM 796 N N . ALA A 1 103 ? 5.106 -1.555 -4.443 1.00 94.19 103 ALA A N 1
ATOM 797 C CA . ALA A 1 103 ? 5.635 -1.206 -5.762 1.00 94.19 103 ALA A CA 1
ATOM 798 C C . ALA A 1 103 ? 6.988 -1.879 -6.039 1.00 94.19 103 ALA A C 1
ATOM 800 O O . ALA A 1 103 ? 7.242 -2.373 -7.137 1.00 94.19 103 ALA A O 1
ATOM 801 N N . THR A 1 104 ? 7.862 -1.937 -5.027 1.00 94.56 104 THR A N 1
ATOM 802 C CA . THR A 1 104 ? 9.157 -2.618 -5.146 1.00 94.56 104 THR A CA 1
ATOM 803 C C . THR A 1 104 ? 8.984 -4.126 -5.338 1.00 94.56 104 THR A C 1
ATOM 805 O O . THR A 1 104 ? 9.729 -4.721 -6.122 1.00 94.56 104 THR A O 1
ATOM 808 N N . ALA A 1 105 ? 8.018 -4.740 -4.651 1.00 95.38 105 ALA A N 1
ATOM 809 C CA . ALA A 1 105 ? 7.693 -6.153 -4.812 1.00 95.38 105 ALA A CA 1
ATOM 810 C C . ALA A 1 105 ? 7.129 -6.451 -6.213 1.00 95.38 105 ALA A C 1
ATOM 812 O O . ALA A 1 105 ? 7.666 -7.323 -6.894 1.00 95.38 105 ALA A O 1
ATOM 813 N N . HIS A 1 106 ? 6.147 -5.675 -6.689 1.00 95.19 106 HIS A N 1
ATOM 814 C CA . HIS A 1 106 ? 5.577 -5.813 -8.036 1.00 95.19 106 HIS A CA 1
ATOM 815 C C . HIS A 1 106 ? 6.627 -5.633 -9.134 1.00 95.19 106 HIS A C 1
ATOM 817 O O . HIS A 1 106 ? 6.742 -6.483 -10.016 1.00 95.19 106 HIS A O 1
ATOM 823 N N . ARG A 1 107 ? 7.483 -4.604 -9.029 1.00 95.19 107 ARG A N 1
ATOM 824 C CA . ARG A 1 107 ? 8.592 -4.392 -9.972 1.00 95.19 107 ARG A CA 1
ATOM 825 C C . ARG A 1 107 ? 9.511 -5.612 -10.032 1.00 95.19 107 ARG A C 1
ATOM 827 O O . ARG A 1 107 ? 9.817 -6.103 -11.111 1.00 95.19 107 ARG A O 1
ATOM 834 N N . LYS A 1 108 ? 9.918 -6.141 -8.872 1.00 93.69 108 LYS A N 1
ATOM 835 C CA . LYS A 1 108 ? 10.746 -7.358 -8.798 1.00 93.69 108 LYS A CA 1
ATOM 836 C C . LYS A 1 108 ? 10.034 -8.601 -9.338 1.00 93.69 108 LYS A C 1
ATOM 838 O O . LYS A 1 108 ? 10.717 -9.519 -9.777 1.00 93.69 108 LYS A O 1
ATOM 843 N N . SER A 1 109 ? 8.703 -8.623 -9.303 1.00 92.81 109 SER A N 1
ATOM 844 C CA . SER A 1 109 ? 7.876 -9.707 -9.840 1.00 92.81 109 SER A CA 1
ATOM 845 C C . SER A 1 109 ? 7.666 -9.594 -11.354 1.00 92.81 109 SER A C 1
ATOM 847 O O . SER A 1 109 ? 7.114 -10.509 -11.958 1.00 92.81 109 SER A O 1
ATOM 849 N N . GLY A 1 110 ? 8.097 -8.488 -11.971 1.00 91.31 110 GLY A N 1
ATOM 850 C CA . GLY A 1 110 ? 7.868 -8.183 -13.384 1.00 91.31 110 GLY A CA 1
ATOM 851 C C . GLY A 1 110 ? 6.507 -7.547 -13.677 1.00 91.31 110 GLY A C 1
ATOM 852 O O . GLY A 1 110 ? 6.209 -7.272 -14.835 1.00 91.31 110 GLY A O 1
ATOM 853 N N . ASP A 1 111 ? 5.695 -7.276 -12.653 1.00 92.81 111 ASP A N 1
ATOM 854 C CA . ASP A 1 111 ? 4.425 -6.568 -12.800 1.00 92.81 111 ASP A CA 1
ATOM 855 C C . ASP A 1 111 ? 4.664 -5.052 -12.755 1.00 92.81 111 ASP A C 1
ATOM 857 O O . ASP A 1 111 ? 4.498 -4.367 -11.740 1.00 92.81 111 ASP A O 1
ATOM 861 N N . HIS A 1 112 ? 5.145 -4.520 -13.878 1.00 92.00 112 HIS A N 1
ATOM 862 C CA . HIS A 1 112 ? 5.482 -3.102 -13.998 1.00 92.00 112 HIS A CA 1
ATOM 863 C C . HIS A 1 112 ? 4.252 -2.189 -13.931 1.00 92.00 112 HIS A C 1
ATOM 865 O O . HIS A 1 112 ? 4.374 -1.045 -13.489 1.00 92.00 112 HIS A O 1
ATOM 871 N N . GLN A 1 113 ? 3.073 -2.674 -14.333 1.00 90.81 113 GLN A N 1
ATOM 872 C CA . GLN A 1 113 ? 1.838 -1.886 -14.301 1.00 90.81 113 GLN A CA 1
ATOM 873 C C . GLN A 1 113 ? 1.358 -1.671 -12.866 1.00 90.81 113 GLN A C 1
ATOM 875 O O . GLN A 1 113 ? 1.162 -0.520 -12.465 1.00 90.81 113 GLN A O 1
ATOM 880 N N . ALA A 1 114 ? 1.263 -2.738 -12.065 1.00 90.12 114 ALA A N 1
ATOM 881 C CA . ALA A 1 114 ? 0.905 -2.614 -10.654 1.00 90.12 114 ALA A CA 1
ATOM 882 C C . ALA A 1 114 ? 1.939 -1.782 -9.878 1.00 90.12 114 ALA A C 1
ATOM 884 O O . ALA A 1 114 ? 1.575 -0.955 -9.039 1.00 90.12 114 ALA A O 1
ATOM 885 N N . ALA A 1 115 ? 3.229 -1.923 -10.209 1.00 93.00 115 ALA A N 1
ATOM 886 C CA . ALA A 1 115 ? 4.284 -1.117 -9.602 1.00 93.00 115 ALA A CA 1
ATOM 887 C C . ALA A 1 115 ? 4.110 0.388 -9.870 1.00 93.00 115 ALA A C 1
ATOM 889 O O . ALA A 1 115 ? 4.220 1.187 -8.939 1.00 93.00 115 ALA A O 1
ATOM 890 N N . LEU A 1 116 ? 3.818 0.792 -11.115 1.00 90.56 116 LEU A N 1
ATOM 891 C CA . LEU A 1 116 ? 3.534 2.196 -11.440 1.00 90.56 116 LEU A CA 1
ATOM 892 C C . LEU A 1 116 ? 2.278 2.698 -10.731 1.00 90.56 116 LEU A C 1
ATOM 894 O O . LEU A 1 116 ? 2.296 3.797 -10.180 1.00 90.56 116 LEU A O 1
ATOM 898 N N . ALA A 1 117 ? 1.223 1.886 -10.699 1.00 89.50 117 ALA A N 1
ATOM 899 C CA . ALA A 1 117 ? -0.020 2.243 -10.034 1.00 89.50 117 ALA A CA 1
ATOM 900 C C . ALA A 1 117 ? 0.194 2.533 -8.542 1.00 89.50 117 ALA A C 1
ATOM 902 O O . ALA A 1 117 ? -0.328 3.517 -8.025 1.00 89.50 117 ALA A O 1
ATOM 903 N N . ASP A 1 118 ? 0.993 1.722 -7.849 1.00 91.12 118 ASP A N 1
ATOM 904 C CA . ASP A 1 118 ? 1.319 1.954 -6.441 1.00 91.12 118 ASP A CA 1
ATOM 905 C C . ASP A 1 118 ? 2.150 3.222 -6.221 1.00 91.12 118 ASP A C 1
ATOM 907 O O . ASP A 1 118 ? 1.905 3.959 -5.262 1.00 91.12 118 ASP A O 1
ATOM 911 N N . VAL A 1 119 ? 3.097 3.517 -7.117 1.00 90.19 119 VAL A N 1
ATOM 912 C CA . VAL A 1 119 ? 3.875 4.764 -7.064 1.00 90.19 119 VAL A CA 1
ATOM 913 C C . VAL A 1 119 ? 2.971 5.980 -7.284 1.00 90.19 1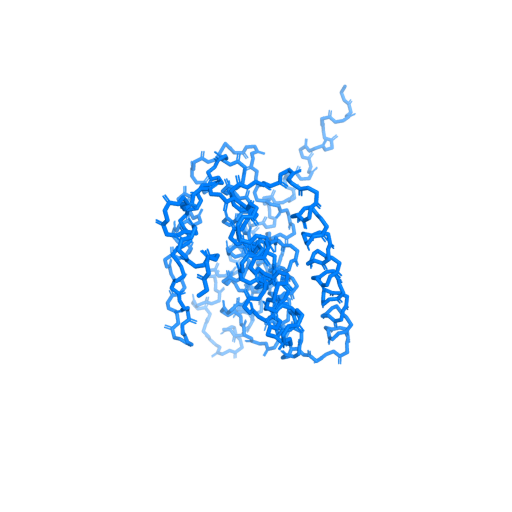19 VAL A C 1
ATOM 915 O O . VAL A 1 119 ? 3.088 6.969 -6.559 1.00 90.19 119 VAL A O 1
ATOM 918 N N . ASP A 1 120 ? 2.032 5.903 -8.224 1.00 88.88 120 ASP A N 1
ATOM 919 C CA . ASP A 1 120 ? 1.100 6.994 -8.509 1.00 88.88 120 ASP A CA 1
ATOM 920 C C . ASP A 1 120 ? 0.071 7.172 -7.381 1.00 88.88 120 ASP A C 1
ATOM 922 O O . ASP A 1 120 ? -0.175 8.303 -6.961 1.00 88.88 120 ASP A O 1
ATOM 926 N N . LYS A 1 121 ? -0.434 6.083 -6.777 1.00 87.69 121 LYS A N 1
ATOM 927 C CA . LYS A 1 121 ? -1.261 6.145 -5.554 1.00 87.69 121 LYS A CA 1
ATOM 928 C C . LYS A 1 121 ? -0.512 6.819 -4.409 1.00 87.69 121 LYS A C 1
ATOM 930 O O . LYS A 1 121 ? -1.077 7.655 -3.704 1.00 87.69 121 LYS A O 1
ATOM 935 N N . ALA A 1 122 ? 0.763 6.483 -4.224 1.00 88.31 122 ALA A N 1
ATOM 936 C CA . ALA A 1 122 ? 1.583 7.066 -3.170 1.00 88.31 122 ALA A CA 1
ATOM 937 C C . ALA A 1 122 ? 1.818 8.565 -3.399 1.00 88.31 122 ALA A C 1
ATOM 939 O O . ALA A 1 122 ? 1.728 9.352 -2.453 1.00 88.31 122 ALA A O 1
ATOM 940 N N . ALA A 1 123 ? 2.050 8.970 -4.649 1.00 86.69 123 ALA A N 1
ATOM 941 C CA . ALA A 1 123 ? 2.158 10.372 -5.030 1.00 86.69 123 ALA A CA 1
ATOM 942 C C . ALA A 1 123 ? 0.836 11.125 -4.807 1.00 86.69 123 ALA A C 1
ATOM 944 O O . ALA A 1 123 ? 0.834 12.175 -4.163 1.00 86.69 123 ALA A O 1
ATOM 945 N N . CYS A 1 124 ? -0.297 10.569 -5.244 1.00 82.88 124 CYS A N 1
ATOM 946 C CA . CYS A 1 124 ? -1.622 11.145 -5.015 1.00 82.88 124 CYS A CA 1
ATOM 947 C C . CYS A 1 124 ? -1.935 11.303 -3.524 1.00 82.88 124 CYS A C 1
ATOM 949 O O . CYS A 1 124 ? -2.383 12.375 -3.116 1.00 82.88 124 CYS A O 1
ATOM 951 N N . SER A 1 125 ? -1.667 10.285 -2.700 1.00 81.06 125 SER A N 1
ATOM 952 C CA . SER A 1 125 ? -1.862 10.342 -1.243 1.00 81.06 125 SER A CA 1
ATOM 953 C C . SER A 1 125 ? -1.028 11.464 -0.615 1.00 81.06 125 SER A C 1
ATOM 955 O O . SER A 1 125 ? -1.557 12.326 0.090 1.00 81.06 125 SER A O 1
ATOM 957 N N . TYR A 1 126 ? 0.263 11.528 -0.959 1.00 82.62 126 TYR A N 1
ATOM 958 C CA . TYR A 1 126 ? 1.173 12.569 -0.483 1.00 82.62 126 TYR A CA 1
ATOM 959 C C . TYR A 1 126 ? 0.704 13.983 -0.862 1.00 82.62 126 TYR A C 1
ATOM 961 O O . TYR A 1 126 ? 0.670 14.882 -0.017 1.00 82.62 126 TYR A O 1
ATOM 969 N N . LEU A 1 127 ? 0.306 14.185 -2.120 1.00 79.00 127 LEU A N 1
ATOM 970 C CA . LEU A 1 127 ? -0.173 15.479 -2.604 1.00 79.00 127 LEU A CA 1
ATOM 971 C C . LEU A 1 127 ? -1.515 15.869 -1.973 1.00 79.00 127 LEU A C 1
ATOM 973 O O . LEU A 1 127 ? -1.696 17.027 -1.603 1.00 79.00 127 LEU A O 1
ATOM 977 N N . SER A 1 128 ? -2.429 14.914 -1.793 1.00 79.38 128 SER A N 1
ATOM 978 C CA . SER A 1 128 ? -3.740 15.156 -1.170 1.00 79.38 128 SER A CA 1
ATOM 979 C C . SER A 1 128 ? -3.585 15.579 0.292 1.00 79.38 128 SER A C 1
ATOM 981 O O . SER A 1 128 ? -4.203 16.555 0.721 1.00 79.38 128 SER A O 1
ATOM 983 N N . ALA A 1 129 ? -2.689 14.915 1.033 1.00 76.44 129 ALA A N 1
ATOM 984 C CA . ALA A 1 129 ? -2.328 15.309 2.392 1.00 76.44 129 ALA A CA 1
ATOM 985 C C . ALA A 1 129 ? -1.712 16.720 2.434 1.00 76.44 129 ALA A C 1
ATOM 987 O O . ALA A 1 129 ? -2.051 17.527 3.298 1.00 76.44 129 ALA A O 1
ATOM 988 N N . MET A 1 130 ? -0.851 17.058 1.469 1.00 73.19 130 MET A N 1
ATOM 989 C CA . MET A 1 130 ? -0.210 18.375 1.382 1.00 73.19 130 MET A CA 1
ATOM 990 C C . MET A 1 130 ? -1.176 19.511 1.006 1.00 73.19 130 MET A C 1
ATOM 992 O O . MET A 1 130 ? -0.986 20.650 1.443 1.00 73.19 130 MET A O 1
ATOM 996 N N . LEU A 1 131 ? -2.187 19.223 0.185 1.00 73.06 131 LEU A N 1
ATOM 997 C CA . LEU A 1 131 ? -3.226 20.170 -0.228 1.00 73.06 131 LEU A CA 1
ATOM 998 C C . LEU A 1 131 ? -4.307 20.377 0.846 1.00 73.06 131 LEU A C 1
ATOM 1000 O O . LEU A 1 131 ? -5.208 21.187 0.645 1.00 73.06 131 LEU A O 1
ATOM 1004 N N . GLY A 1 132 ? -4.236 19.663 1.977 1.00 66.56 132 GLY A N 1
ATOM 1005 C CA . GLY A 1 132 ? -5.263 19.714 3.021 1.00 66.56 132 GLY A CA 1
ATOM 1006 C C . GLY A 1 132 ? -6.598 19.105 2.582 1.00 66.56 132 GLY A C 1
ATOM 1007 O O . GLY A 1 132 ? -7.612 19.309 3.240 1.00 66.56 132 GLY A O 1
ATOM 1008 N N . GLN A 1 133 ? -6.603 18.342 1.485 1.00 63.72 133 GLN A N 1
ATOM 1009 C CA . GLN A 1 133 ? -7.763 17.615 0.963 1.00 63.72 133 GLN A CA 1
ATOM 1010 C C . GLN A 1 133 ? -7.904 16.243 1.636 1.00 63.72 133 GLN A C 1
ATOM 1012 O O . GLN A 1 133 ? -8.386 15.287 1.036 1.00 63.72 133 GLN A O 1
ATOM 1017 N N . SER A 1 134 ? -7.476 16.123 2.896 1.00 47.91 134 SER A N 1
ATOM 1018 C CA . SER A 1 134 ? -7.671 14.931 3.723 1.00 47.91 134 SER A CA 1
ATOM 1019 C C . SER A 1 134 ? -9.130 14.858 4.193 1.00 47.91 134 SER A C 1
ATOM 1021 O O . SER A 1 134 ? -9.428 14.961 5.381 1.00 47.91 134 SER A O 1
ATOM 1023 N N . GLY A 1 135 ? -10.046 14.765 3.236 1.00 41.06 135 GLY A N 1
ATOM 1024 C CA . GLY A 1 135 ? -11.479 14.638 3.429 1.00 41.06 135 GLY A CA 1
ATOM 1025 C C . GLY A 1 135 ? -11.994 13.582 2.469 1.00 41.06 135 GLY A C 1
ATOM 1026 O O . GLY A 1 135 ? -12.403 13.917 1.371 1.00 41.06 135 GLY A O 1
ATOM 1027 N N . VAL A 1 136 ? -11.879 12.325 2.899 1.00 42.19 136 VAL A N 1
ATOM 1028 C CA . VAL A 1 136 ? -12.710 11.166 2.542 1.00 42.19 136 VAL A CA 1
ATOM 1029 C C . VAL A 1 136 ? -13.553 11.338 1.270 1.00 42.19 136 VAL A C 1
ATOM 1031 O O . VAL A 1 136 ? -14.718 11.716 1.340 1.00 42.19 136 VAL A O 1
ATOM 1034 N N . GLU A 1 137 ? -12.991 10.945 0.134 1.00 37.31 137 GLU A N 1
ATOM 1035 C CA . GLU A 1 137 ? -13.755 10.217 -0.879 1.00 37.31 137 GLU A CA 1
ATOM 1036 C C . GLU A 1 137 ? -13.146 8.812 -0.932 1.00 37.31 137 GLU A C 1
ATOM 1038 O O . GLU A 1 137 ? -12.375 8.464 -1.822 1.00 37.31 137 GLU A O 1
ATOM 1043 N N . ASP A 1 138 ? -13.437 8.030 0.116 1.00 40.31 138 ASP A N 1
ATOM 1044 C CA . ASP A 1 138 ? -13.285 6.573 0.111 1.00 40.31 138 ASP A CA 1
ATOM 1045 C C . ASP A 1 138 ? -14.361 6.002 -0.829 1.00 40.31 138 ASP A C 1
ATOM 1047 O O . ASP A 1 138 ? -15.343 5.404 -0.389 1.00 40.31 138 ASP A O 1
ATOM 1051 N N . ASP A 1 139 ? -14.209 6.220 -2.135 1.00 34.16 139 ASP A N 1
ATOM 1052 C CA . ASP A 1 139 ? -14.811 5.325 -3.113 1.00 34.16 139 ASP A CA 1
ATOM 1053 C C . ASP A 1 139 ? -13.920 4.079 -3.149 1.00 34.16 139 ASP A C 1
ATOM 1055 O O . ASP A 1 139 ? -12.982 3.965 -3.943 1.00 34.16 139 ASP A O 1
ATOM 1059 N N . GLU A 1 140 ? -14.213 3.129 -2.255 1.00 35.50 140 GLU A N 1
ATOM 1060 C CA . GLU A 1 140 ? -13.858 1.720 -2.430 1.00 35.50 140 GLU A CA 1
ATOM 1061 C C . GLU A 1 140 ? -14.521 1.214 -3.722 1.00 35.50 140 GLU A C 1
ATOM 1063 O O . GLU A 1 140 ? -15.524 0.503 -3.719 1.00 35.50 140 GLU A O 1
ATOM 1068 N N . LYS A 1 141 ? -13.962 1.574 -4.878 1.00 31.77 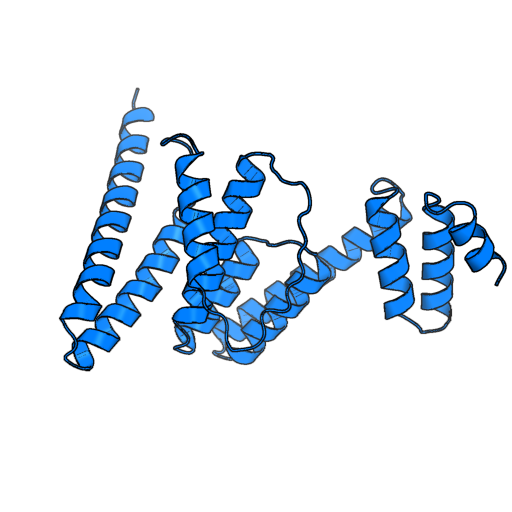141 LYS A N 1
ATOM 1069 C CA . LYS A 1 141 ? -14.016 0.669 -6.015 1.00 31.77 141 LYS A CA 1
ATOM 1070 C C . LYS A 1 141 ? -12.970 -0.387 -5.729 1.00 31.77 141 LYS A C 1
ATOM 1072 O O . LYS A 1 141 ? -11.776 -0.116 -5.824 1.00 31.77 141 LYS A O 1
ATOM 1077 N N . GLU A 1 142 ? -13.433 -1.576 -5.352 1.00 34.78 142 GLU A N 1
ATOM 1078 C CA . GLU A 1 142 ? -12.662 -2.802 -5.518 1.00 34.78 142 GLU A CA 1
ATOM 1079 C C . GLU A 1 142 ? -12.075 -2.779 -6.935 1.00 34.78 142 GLU A C 1
ATOM 1081 O O . GLU A 1 142 ? -12.781 -2.921 -7.936 1.00 34.78 142 GLU A O 1
ATOM 1086 N N . LEU A 1 143 ? -10.778 -2.482 -7.017 1.00 38.22 143 LEU A N 1
ATOM 1087 C CA . LEU A 1 143 ? -9.991 -2.580 -8.234 1.00 38.22 143 LEU A CA 1
ATOM 1088 C C . LEU A 1 143 ? -9.839 -4.081 -8.505 1.00 38.22 143 LEU A C 1
ATOM 1090 O O . LEU A 1 143 ? -8.875 -4.698 -8.059 1.00 38.22 143 LEU A O 1
ATOM 1094 N N . GLY A 1 144 ? -10.843 -4.672 -9.155 1.00 31.03 144 GLY A N 1
ATOM 1095 C CA . GLY A 1 144 ? -10.742 -6.015 -9.720 1.00 31.03 144 GLY A CA 1
ATOM 1096 C C . GLY A 1 144 ? -9.600 -6.081 -10.733 1.00 31.03 144 GLY A C 1
ATOM 1097 O O . GLY A 1 144 ? -9.205 -5.050 -11.266 1.00 31.03 144 GLY A O 1
ATOM 1098 N N . ASP A 1 145 ? -9.096 -7.285 -10.995 1.00 33.59 145 ASP A N 1
ATOM 1099 C CA . ASP A 1 145 ? -7.824 -7.608 -11.674 1.00 33.59 145 ASP A CA 1
ATOM 1100 C C . ASP A 1 145 ? -7.611 -7.053 -13.112 1.00 33.59 145 ASP A C 1
ATOM 1102 O O . ASP A 1 145 ? -6.641 -7.417 -13.768 1.00 33.59 145 ASP A O 1
ATOM 1106 N N . ASP A 1 146 ? -8.475 -6.162 -13.611 1.00 33.31 146 ASP A N 1
ATOM 1107 C CA . ASP A 1 146 ? -8.497 -5.636 -14.985 1.00 33.31 146 ASP A CA 1
ATOM 1108 C C . ASP A 1 146 ? -8.578 -4.089 -15.007 1.00 33.31 146 ASP A C 1
ATOM 1110 O O . ASP A 1 146 ? -9.452 -3.475 -15.625 1.00 33.31 146 ASP A O 1
ATOM 1114 N N . VAL A 1 147 ? -7.709 -3.425 -14.234 1.00 40.84 147 VAL A N 1
ATOM 1115 C CA . VAL A 1 147 ? -7.769 -1.968 -14.033 1.00 40.84 147 VAL A CA 1
ATOM 1116 C C . VAL A 1 147 ? -7.044 -1.226 -15.149 1.00 40.84 147 VAL A C 1
ATOM 1118 O O . VAL A 1 147 ? -5.821 -1.260 -15.252 1.00 40.84 147 VAL A O 1
ATOM 1121 N N . ASP A 1 148 ? -7.795 -0.452 -15.930 1.00 48.12 148 ASP A N 1
ATOM 1122 C CA . ASP A 1 148 ? -7.226 0.649 -16.705 1.00 48.12 148 ASP A CA 1
ATOM 1123 C C . ASP A 1 148 ? -6.655 1.690 -15.728 1.00 48.12 148 ASP A C 1
ATOM 1125 O O . ASP A 1 148 ? -7.395 2.414 -15.063 1.00 48.12 148 ASP A O 1
ATOM 1129 N N . TYR A 1 149 ? -5.328 1.731 -15.598 1.00 51.16 149 TYR A N 1
ATOM 1130 C CA . TYR A 1 149 ? -4.608 2.646 -14.707 1.00 51.16 149 TYR A CA 1
ATOM 1131 C C . TYR A 1 149 ? -4.489 4.083 -15.259 1.00 51.16 149 TYR A C 1
ATOM 1133 O O . TYR A 1 149 ? -3.948 4.962 -14.582 1.00 51.16 149 TYR A O 1
ATOM 1141 N N . GLY A 1 150 ? -5.012 4.362 -16.459 1.00 57.53 150 GLY A N 1
ATOM 1142 C CA . GLY A 1 150 ? -5.048 5.699 -17.065 1.00 57.53 150 GLY A CA 1
ATOM 1143 C C . GLY A 1 150 ? -5.722 6.808 -16.228 1.00 57.53 150 GLY A C 1
ATOM 1144 O O . GLY A 1 150 ? -5.176 7.915 -16.171 1.00 57.53 150 GLY A O 1
ATOM 1145 N N . PRO A 1 151 ? -6.851 6.565 -15.529 1.00 65.94 151 PRO A N 1
ATOM 1146 C CA . PRO A 1 151 ? -7.555 7.581 -14.742 1.00 65.94 151 PRO A CA 1
ATOM 1147 C C . PRO A 1 151 ? -6.756 8.087 -13.537 1.00 65.94 151 PRO A C 1
ATOM 1149 O O . PRO A 1 151 ? -6.754 9.285 -13.264 1.00 65.94 151 PRO A O 1
ATOM 1152 N N . LEU A 1 152 ? -6.034 7.198 -12.844 1.00 68.44 152 LEU A N 1
ATOM 1153 C CA . LEU A 1 152 ? -5.230 7.568 -11.674 1.00 68.44 152 LEU A CA 1
ATOM 1154 C C . LEU A 1 152 ? -4.068 8.489 -12.067 1.00 68.44 152 LEU A C 1
ATOM 1156 O O . LEU A 1 152 ? -3.742 9.439 -11.357 1.00 68.44 152 LEU A O 1
ATOM 1160 N N . ARG A 1 153 ? -3.459 8.235 -13.229 1.00 69.69 153 ARG A N 1
ATOM 1161 C CA . ARG A 1 153 ? -2.394 9.087 -13.759 1.00 69.69 153 ARG A CA 1
ATOM 1162 C C . ARG A 1 153 ? -2.911 10.471 -14.154 1.00 69.69 153 ARG A C 1
ATOM 1164 O O . ARG A 1 153 ? -2.246 11.462 -13.866 1.00 69.69 153 ARG A O 1
ATOM 1171 N N . ALA A 1 154 ? -4.106 10.553 -14.736 1.00 74.31 154 ALA A N 1
ATOM 1172 C CA . ALA A 1 154 ? -4.751 11.833 -15.025 1.00 74.31 154 ALA A CA 1
ATOM 1173 C C . ALA A 1 154 ? -5.061 12.625 -13.739 1.00 74.31 154 ALA A C 1
ATOM 1175 O O . ALA A 1 154 ? -4.842 13.836 -13.685 1.00 74.31 154 ALA A O 1
ATOM 1176 N N . GLU A 1 155 ? -5.510 11.944 -12.681 1.00 77.94 155 GLU A N 1
ATOM 1177 C CA . GLU A 1 155 ? -5.722 12.554 -11.364 1.00 77.94 155 GLU A CA 1
ATOM 1178 C C . GLU A 1 155 ? -4.409 13.085 -10.765 1.00 77.94 155 GLU A C 1
ATOM 1180 O O . GLU A 1 155 ? -4.357 14.209 -10.257 1.00 77.94 155 GLU A O 1
ATOM 1185 N N . LEU A 1 156 ? -3.321 12.316 -10.865 1.00 75.31 156 LEU A N 1
ATOM 1186 C CA . LEU A 1 156 ? -1.996 12.749 -10.422 1.00 75.31 156 LEU A CA 1
ATOM 1187 C C . LEU A 1 156 ? -1.530 13.999 -11.180 1.00 75.31 156 LEU A C 1
ATOM 1189 O O . LEU A 1 156 ? -1.056 14.952 -10.562 1.00 75.31 156 LEU A O 1
ATOM 1193 N N . GLU A 1 157 ? -1.677 14.018 -12.505 1.00 78.88 157 GLU A N 1
ATOM 1194 C CA . GLU A 1 157 ? -1.327 15.167 -13.348 1.00 78.88 157 GLU A CA 1
ATOM 1195 C C . GLU A 1 157 ? -2.136 16.414 -12.967 1.00 78.88 157 GLU A C 1
ATOM 1197 O O . GLU A 1 157 ? -1.573 17.505 -12.822 1.00 78.88 157 GLU A O 1
ATOM 1202 N N . GLN A 1 158 ? -3.436 16.248 -12.709 1.00 81.38 158 GLN A N 1
ATOM 1203 C CA . GLN A 1 158 ? -4.292 17.314 -12.202 1.00 81.38 158 GLN A CA 1
ATOM 1204 C C . GLN A 1 158 ? -3.781 17.833 -10.851 1.00 81.38 158 GLN A C 1
ATOM 1206 O O . GLN A 1 158 ? -3.585 19.039 -10.698 1.00 81.38 158 GLN A O 1
ATOM 1211 N N . LYS A 1 159 ? -3.505 16.952 -9.884 1.00 78.75 159 LYS A N 1
ATOM 1212 C CA . LYS A 1 159 ? -3.010 17.338 -8.551 1.00 78.75 159 LYS A CA 1
ATOM 1213 C C . LYS A 1 159 ? -1.650 18.026 -8.617 1.00 78.75 159 LYS A C 1
ATOM 1215 O O . LYS A 1 159 ? -1.455 19.040 -7.953 1.00 78.75 159 LYS A O 1
ATOM 1220 N N . LEU A 1 160 ? -0.739 17.549 -9.463 1.00 75.25 160 LEU A N 1
ATOM 1221 C CA . LEU A 1 160 ? 0.557 18.190 -9.698 1.00 75.25 160 LEU A CA 1
ATOM 1222 C C . LEU A 1 160 ? 0.409 19.606 -10.271 1.00 75.25 160 LEU A C 1
ATOM 1224 O O . LEU A 1 160 ? 1.195 20.480 -9.915 1.00 75.25 160 LEU A O 1
ATOM 1228 N N . SER A 1 161 ? -0.602 19.855 -11.110 1.00 78.44 161 SER A N 1
ATOM 1229 C CA . SER A 1 161 ? -0.864 21.193 -11.664 1.00 78.44 161 SER A CA 1
ATOM 1230 C C . SER A 1 161 ? -1.346 22.206 -10.613 1.00 78.44 161 SER A C 1
ATOM 1232 O O . SER A 1 161 ? -1.127 23.407 -10.766 1.00 78.44 161 SER A O 1
ATOM 1234 N N . LEU A 1 162 ? -1.969 21.727 -9.530 1.00 76.38 162 LEU A N 1
ATOM 1235 C CA . LEU A 1 162 ? -2.509 22.555 -8.445 1.00 76.38 162 LEU A CA 1
ATOM 1236 C C . LEU A 1 162 ? -1.456 22.933 -7.396 1.00 76.38 162 LEU A C 1
ATOM 1238 O O . LEU A 1 162 ? -1.694 23.797 -6.550 1.00 76.38 162 LEU A O 1
ATOM 1242 N N . VAL A 1 163 ? -0.298 22.276 -7.418 1.00 68.94 163 VAL A N 1
ATOM 1243 C CA . VAL A 1 163 ? 0.731 22.418 -6.394 1.00 68.94 163 VAL A CA 1
ATOM 1244 C C . VAL A 1 163 ? 1.820 23.370 -6.886 1.00 68.94 163 VAL A C 1
ATOM 1246 O O . VAL A 1 163 ? 2.272 23.304 -8.027 1.00 68.94 163 VAL A O 1
ATOM 1249 N N . ALA A 1 164 ? 2.254 24.287 -6.015 1.00 62.25 164 ALA A N 1
ATOM 1250 C CA . ALA A 1 164 ? 3.318 25.233 -6.343 1.00 62.25 164 ALA A CA 1
ATOM 1251 C C . ALA A 1 164 ? 4.592 24.490 -6.797 1.00 62.25 164 ALA A C 1
ATOM 1253 O O . ALA A 1 164 ? 4.938 23.471 -6.201 1.00 62.25 164 ALA A O 1
ATOM 1254 N N . PRO A 1 165 ? 5.370 25.022 -7.755 1.00 57.38 165 PRO A N 1
ATOM 1255 C CA . PRO A 1 165 ? 6.544 24.337 -8.303 1.00 57.38 165 PRO A CA 1
ATOM 1256 C C . PRO A 1 165 ? 7.631 24.007 -7.265 1.00 57.38 165 PRO A C 1
ATOM 1258 O O . PRO A 1 165 ? 8.479 23.163 -7.535 1.00 57.38 165 PRO A O 1
ATOM 1261 N N . ALA A 1 166 ? 7.611 24.639 -6.085 1.00 51.25 166 ALA A N 1
ATOM 1262 C CA . ALA A 1 166 ? 8.496 24.342 -4.953 1.00 51.25 166 ALA A CA 1
ATOM 1263 C C . ALA A 1 166 ? 8.042 23.139 -4.096 1.00 51.25 166 ALA A C 1
ATOM 1265 O O . ALA A 1 166 ? 8.852 22.538 -3.398 1.00 51.25 166 ALA A O 1
ATOM 1266 N N . LYS A 1 167 ? 6.759 22.770 -4.148 1.00 57.75 167 LYS A N 1
ATOM 1267 C CA . LYS A 1 167 ? 6.174 21.628 -3.442 1.00 57.75 167 LYS A CA 1
ATOM 1268 C C . LYS A 1 167 ? 6.176 20.432 -4.393 1.00 57.75 167 LYS A C 1
ATOM 1270 O O . LYS A 1 167 ? 5.269 20.238 -5.193 1.00 57.75 167 LYS A O 1
ATOM 1275 N N . LYS A 1 168 ? 7.279 19.694 -4.382 1.00 69.56 168 LYS A N 1
ATOM 1276 C CA . LYS A 1 168 ? 7.561 18.659 -5.379 1.00 69.56 168 LYS A CA 1
ATOM 1277 C C . LYS A 1 168 ? 7.234 17.275 -4.847 1.00 69.56 168 LYS A C 1
ATOM 1279 O O . LYS A 1 168 ? 7.197 17.044 -3.641 1.00 69.56 168 LYS A O 1
ATOM 1284 N N . GLU A 1 169 ? 7.015 16.360 -5.783 1.00 75.75 169 GLU A N 1
ATOM 1285 C CA . GLU A 1 169 ? 6.956 14.940 -5.477 1.00 75.75 169 GLU A CA 1
ATOM 1286 C C . GLU A 1 169 ? 8.235 14.498 -4.728 1.00 75.75 169 GLU A C 1
ATOM 1288 O O . GLU A 1 169 ? 9.336 14.914 -5.107 1.00 75.75 169 GLU A O 1
ATOM 1293 N N . PRO A 1 170 ? 8.114 13.663 -3.681 1.00 83.88 170 PRO A N 1
ATOM 1294 C CA . PRO A 1 170 ? 9.244 13.103 -2.962 1.00 83.88 170 PRO A CA 1
ATOM 1295 C C . PRO A 1 170 ? 10.229 12.391 -3.900 1.00 83.88 170 PRO A C 1
ATOM 1297 O O . PRO A 1 170 ? 9.811 11.579 -4.733 1.00 83.88 170 PRO A O 1
ATOM 1300 N N . PRO A 1 171 ? 11.548 12.596 -3.730 1.00 85.81 171 PRO A N 1
ATOM 1301 C CA . PRO A 1 171 ? 12.551 12.022 -4.624 1.00 85.81 171 PRO A CA 1
ATOM 1302 C C . PRO A 1 171 ? 12.532 10.489 -4.635 1.00 85.81 171 PRO A C 1
ATOM 1304 O O . PRO A 1 171 ? 12.923 9.877 -5.625 1.00 85.81 171 PRO A O 1
ATOM 1307 N N . GLN A 1 172 ? 12.068 9.849 -3.559 1.00 87.62 172 GLN A N 1
ATOM 1308 C CA . GLN A 1 172 ? 11.912 8.397 -3.480 1.00 87.62 172 GLN A CA 1
ATOM 1309 C C . GLN A 1 172 ? 10.865 7.879 -4.475 1.00 87.62 172 GLN A C 1
ATOM 1311 O O . GLN A 1 172 ? 11.098 6.847 -5.101 1.00 87.62 172 GLN A O 1
ATOM 1316 N N . LEU A 1 173 ? 9.752 8.600 -4.652 1.00 88.88 173 LEU A N 1
ATOM 1317 C CA . LEU A 1 173 ? 8.695 8.241 -5.601 1.00 88.88 173 LEU A CA 1
ATOM 1318 C C . LEU A 1 173 ? 9.164 8.445 -7.037 1.00 88.88 173 LEU A C 1
ATOM 1320 O O . LEU A 1 173 ? 9.059 7.531 -7.851 1.00 88.88 173 LEU A O 1
ATOM 1324 N N . THR A 1 174 ? 9.800 9.586 -7.315 1.00 89.06 174 THR A N 1
ATOM 1325 C CA . THR A 1 174 ? 10.394 9.851 -8.628 1.00 89.06 174 THR A CA 1
ATOM 1326 C C . THR A 1 174 ? 11.433 8.785 -8.995 1.00 89.06 174 THR A C 1
ATOM 1328 O O . THR A 1 174 ? 11.388 8.242 -10.095 1.00 89.06 174 THR A O 1
ATOM 1331 N N . ARG A 1 175 ? 12.328 8.414 -8.067 1.00 90.44 175 ARG A N 1
ATOM 1332 C CA . ARG A 1 175 ? 13.334 7.361 -8.295 1.00 90.44 175 ARG A CA 1
ATOM 1333 C C . ARG A 1 175 ? 12.706 5.994 -8.546 1.00 90.44 175 ARG A C 1
ATOM 1335 O O . ARG A 1 175 ? 13.127 5.302 -9.466 1.00 90.44 175 ARG A O 1
ATOM 1342 N N . GLN A 1 176 ? 11.718 5.597 -7.745 1.00 92.25 176 GLN A N 1
ATOM 1343 C CA . GLN A 1 176 ? 11.049 4.307 -7.930 1.00 92.25 176 GLN A CA 1
ATOM 1344 C C . GLN A 1 176 ? 10.306 4.250 -9.265 1.00 92.25 176 GLN A C 1
ATOM 1346 O O . GLN A 1 176 ? 10.435 3.256 -9.977 1.00 92.25 176 GLN A O 1
ATOM 1351 N N . ARG A 1 177 ? 9.644 5.340 -9.673 1.00 93.06 177 ARG A N 1
ATOM 1352 C CA . ARG A 1 177 ? 9.029 5.442 -11.003 1.00 93.06 177 ARG A CA 1
ATOM 1353 C C . ARG A 1 177 ? 10.058 5.279 -12.122 1.00 93.06 177 ARG A C 1
ATOM 1355 O O . ARG A 1 177 ? 9.835 4.492 -13.039 1.00 93.06 177 ARG A O 1
ATOM 1362 N N . SER A 1 178 ? 11.204 5.957 -12.014 1.00 93.00 178 SER A N 1
ATOM 1363 C CA . SER A 1 178 ? 12.286 5.846 -12.998 1.00 93.00 178 SER A CA 1
ATOM 1364 C C . SER A 1 178 ? 12.819 4.420 -13.134 1.00 93.00 178 SER A C 1
ATOM 1366 O O . SER A 1 178 ? 13.093 3.980 -14.247 1.00 93.00 178 SER A O 1
ATOM 1368 N N . LEU A 1 179 ? 12.934 3.671 -12.031 1.00 94.00 179 LEU A N 1
ATOM 1369 C CA . LEU A 1 179 ? 13.340 2.263 -12.083 1.00 94.00 179 LEU A CA 1
ATOM 1370 C C . LEU A 1 179 ? 12.341 1.416 -12.877 1.00 94.00 179 LEU A C 1
ATOM 1372 O O . LEU A 1 179 ? 12.759 0.624 -13.719 1.00 94.00 179 LEU A O 1
ATOM 1376 N N . VAL A 1 180 ? 11.038 1.607 -12.650 1.00 93.56 180 VAL A N 1
ATOM 1377 C CA . VAL A 1 180 ? 10.003 0.864 -13.383 1.00 93.56 180 VAL A CA 1
ATOM 1378 C C . VAL A 1 180 ? 10.021 1.220 -14.872 1.00 93.56 180 VAL A C 1
ATOM 1380 O O . VAL A 1 180 ? 10.041 0.325 -15.713 1.00 93.56 180 VAL A O 1
ATOM 1383 N N . TRP A 1 181 ? 10.097 2.508 -15.220 1.00 93.31 181 TRP A N 1
ATOM 1384 C CA . TRP A 1 181 ? 10.191 2.937 -16.620 1.00 93.31 181 TRP A CA 1
ATOM 1385 C C . TRP A 1 181 ? 11.444 2.429 -17.326 1.00 93.31 181 TRP A C 1
ATOM 1387 O O . TRP A 1 181 ? 11.359 2.053 -18.492 1.00 93.31 181 TRP A O 1
ATOM 1397 N N . ASN A 1 182 ? 12.587 2.371 -16.641 1.00 94.19 182 ASN A N 1
ATOM 1398 C CA . ASN A 1 182 ? 13.806 1.795 -17.204 1.00 94.19 182 ASN A CA 1
ATOM 1399 C C . ASN A 1 182 ? 13.631 0.309 -17.534 1.00 94.19 182 ASN A C 1
ATOM 1401 O O . ASN A 1 182 ? 14.034 -0.126 -18.611 1.00 94.19 182 ASN A O 1
ATOM 1405 N N . GLU A 1 183 ? 13.004 -0.467 -16.650 1.00 94.12 183 GLU A N 1
ATOM 1406 C CA . GLU A 1 183 ? 12.733 -1.885 -16.903 1.00 94.12 183 GLU A CA 1
ATOM 1407 C C . GLU A 1 183 ? 11.727 -2.091 -18.044 1.00 94.12 183 GLU A C 1
ATOM 1409 O O . GLU A 1 183 ? 11.956 -2.932 -18.914 1.00 94.12 183 GLU A O 1
ATOM 1414 N N . MET A 1 184 ? 10.666 -1.279 -18.108 1.00 91.62 184 MET A N 1
ATOM 1415 C CA . MET A 1 184 ? 9.714 -1.301 -19.225 1.00 91.62 184 MET A CA 1
ATOM 1416 C C . MET A 1 184 ? 10.382 -0.916 -20.549 1.00 91.62 184 MET A C 1
ATOM 1418 O O . MET A 1 184 ? 10.179 -1.578 -21.567 1.00 91.62 184 MET A O 1
ATOM 1422 N N . ALA A 1 185 ? 11.216 0.129 -20.544 1.00 93.06 185 ALA A N 1
ATOM 1423 C CA . ALA A 1 185 ? 11.978 0.549 -21.712 1.00 93.06 185 ALA A CA 1
ATOM 1424 C C . ALA A 1 185 ? 12.908 -0.565 -22.197 1.00 93.06 185 ALA A C 1
ATOM 1426 O O . ALA A 1 185 ? 12.915 -0.875 -23.386 1.00 93.06 185 ALA A O 1
ATOM 1427 N N . LEU A 1 186 ? 13.649 -1.199 -21.282 1.00 93.19 186 LEU A N 1
ATOM 1428 C CA . LEU A 1 186 ? 14.515 -2.338 -21.585 1.00 93.19 186 LEU A CA 1
ATOM 1429 C C . LEU A 1 186 ? 13.721 -3.506 -22.175 1.00 93.19 186 LEU A C 1
ATOM 1431 O O . LEU A 1 186 ? 14.139 -4.065 -23.186 1.00 93.19 186 LEU A O 1
ATOM 1435 N N . SER A 1 187 ? 12.563 -3.834 -21.598 1.00 91.56 187 SER A N 1
ATOM 1436 C CA . SER A 1 187 ? 11.671 -4.881 -22.108 1.00 91.56 187 SER A CA 1
ATOM 1437 C C . SER A 1 187 ? 11.239 -4.601 -23.554 1.00 91.56 187 SER A C 1
ATOM 1439 O O . SER A 1 187 ? 11.426 -5.440 -24.438 1.00 91.56 187 SER A O 1
ATOM 1441 N N . HIS A 1 188 ? 10.775 -3.381 -23.844 1.00 91.62 188 HIS A N 1
ATOM 1442 C CA . HIS A 1 188 ? 10.398 -2.976 -25.201 1.00 91.62 188 HIS A CA 1
ATOM 1443 C C . HIS A 1 188 ? 11.585 -2.926 -26.171 1.00 91.62 188 HIS A C 1
ATOM 1445 O O . HIS A 1 188 ? 11.441 -3.299 -27.334 1.00 91.62 188 HIS A O 1
ATOM 1451 N N . MET A 1 189 ? 12.769 -2.503 -25.718 1.00 92.56 189 MET A N 1
ATOM 1452 C CA . MET A 1 189 ? 13.981 -2.532 -26.543 1.00 92.56 189 MET A CA 1
ATOM 1453 C C . MET A 1 189 ? 14.366 -3.962 -26.926 1.00 92.56 189 MET A C 1
ATOM 1455 O O . MET A 1 189 ? 14.670 -4.213 -28.091 1.00 92.56 189 MET A O 1
ATOM 1459 N N . LEU A 1 190 ? 14.314 -4.899 -25.975 1.00 92.94 190 LEU A N 1
ATOM 1460 C CA . LEU A 1 190 ? 14.593 -6.317 -26.220 1.00 92.94 190 LEU A CA 1
ATOM 1461 C C . LEU 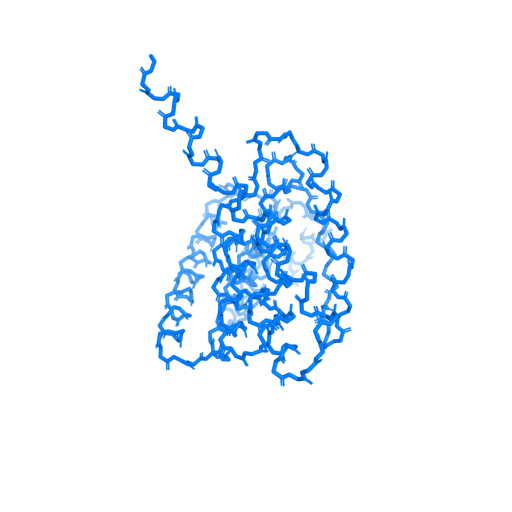A 1 190 ? 13.561 -6.956 -27.158 1.00 92.94 190 LEU A C 1
ATOM 1463 O O . LEU A 1 190 ? 13.926 -7.801 -27.972 1.00 92.94 190 LEU A O 1
ATOM 1467 N N . ALA A 1 191 ? 12.302 -6.516 -27.097 1.00 92.75 191 ALA A N 1
ATOM 1468 C CA . ALA A 1 191 ? 11.251 -6.921 -28.031 1.00 92.75 191 ALA A CA 1
ATOM 1469 C C . ALA A 1 191 ? 11.402 -6.306 -29.441 1.00 92.75 191 ALA A C 1
ATOM 1471 O O . ALA A 1 191 ? 10.722 -6.725 -30.374 1.00 92.75 191 ALA A O 1
ATOM 1472 N N . GLY A 1 192 ? 12.296 -5.325 -29.622 1.00 92.62 192 GLY A N 1
ATOM 1473 C CA . GLY A 1 192 ? 12.471 -4.590 -30.879 1.00 92.62 192 GLY A CA 1
ATOM 1474 C C . GLY A 1 192 ? 11.499 -3.416 -31.066 1.00 92.62 192 GLY A C 1
ATOM 1475 O O . GLY A 1 192 ? 11.585 -2.695 -32.067 1.00 92.62 192 GLY A O 1
ATOM 1476 N N . ASP A 1 193 ? 10.640 -3.145 -30.084 1.00 94.00 193 ASP A N 1
ATOM 1477 C CA . ASP A 1 193 ? 9.628 -2.085 -30.085 1.00 94.00 193 ASP A CA 1
ATOM 1478 C C . ASP A 1 193 ? 10.197 -0.743 -29.608 1.00 94.00 193 ASP A C 1
ATOM 1480 O O . ASP A 1 193 ? 9.742 -0.113 -28.650 1.00 94.00 193 ASP A O 1
ATOM 1484 N N . HIS A 1 194 ? 11.195 -0.245 -30.332 1.00 90.44 194 HIS A N 1
ATOM 1485 C CA . HIS A 1 194 ? 11.903 0.997 -30.006 1.00 90.44 194 HIS A CA 1
ATOM 1486 C C . HIS A 1 194 ? 10.965 2.209 -29.870 1.00 90.44 194 HIS A C 1
ATOM 1488 O O . HIS A 1 194 ? 11.222 3.113 -29.078 1.00 90.44 194 HIS A O 1
ATOM 1494 N N . LYS A 1 195 ? 9.849 2.226 -30.611 1.00 92.44 195 LYS A N 1
ATOM 1495 C CA . LYS A 1 195 ? 8.847 3.302 -30.536 1.00 92.44 195 LYS A CA 1
ATOM 1496 C C . LYS A 1 195 ? 8.170 3.387 -29.165 1.00 92.44 195 LYS A C 1
ATOM 1498 O O . LYS A 1 195 ? 7.859 4.494 -28.740 1.00 92.44 195 LYS A O 1
ATOM 1503 N N . LEU A 1 196 ? 7.964 2.250 -28.496 1.00 88.00 196 LEU A N 1
ATOM 1504 C CA . LEU A 1 196 ? 7.367 2.187 -27.159 1.00 88.00 196 LEU A CA 1
ATOM 1505 C C . LEU A 1 196 ? 8.407 2.434 -26.061 1.00 88.00 196 LEU A C 1
ATOM 1507 O O . LEU A 1 196 ? 8.078 3.023 -25.041 1.00 88.00 196 LEU A O 1
ATOM 1511 N N . ALA A 1 197 ? 9.675 2.077 -26.285 1.00 88.25 197 ALA A N 1
ATOM 1512 C CA . ALA A 1 197 ? 10.750 2.317 -25.319 1.00 88.25 197 ALA A CA 1
ATOM 1513 C C . ALA A 1 197 ? 11.154 3.800 -25.185 1.00 88.25 197 ALA A C 1
ATOM 1515 O O . ALA A 1 197 ? 11.421 4.287 -24.086 1.00 88.25 197 ALA A O 1
ATOM 1516 N N . LEU A 1 198 ? 11.208 4.533 -26.303 1.00 90.25 198 LEU A N 1
ATOM 1517 C CA . LEU A 1 198 ? 11.652 5.933 -26.345 1.00 90.25 198 LEU A CA 1
ATOM 1518 C C . LEU A 1 198 ? 10.906 6.900 -25.404 1.00 90.25 198 LEU A C 1
ATOM 1520 O O . LEU A 1 198 ? 11.588 7.722 -24.786 1.00 90.25 198 LEU A O 1
ATOM 1524 N N . PRO A 1 199 ? 9.561 6.880 -25.288 1.00 91.12 199 PRO A N 1
ATOM 1525 C CA . PRO A 1 199 ? 8.869 7.755 -24.344 1.00 91.12 199 PRO A CA 1
ATOM 1526 C C . PRO A 1 199 ? 9.278 7.473 -22.893 1.00 91.12 199 PRO A C 1
ATOM 1528 O O . PRO A 1 199 ? 9.594 8.418 -22.180 1.00 91.12 199 PRO A O 1
ATOM 1531 N N . TYR A 1 200 ? 9.402 6.205 -22.486 1.00 89.88 200 TYR A N 1
ATOM 1532 C CA . TYR A 1 200 ? 9.843 5.859 -21.130 1.00 89.88 200 TYR A CA 1
ATOM 1533 C C . TYR A 1 200 ? 11.248 6.390 -20.819 1.00 89.88 200 TYR A C 1
ATOM 1535 O O . TYR A 1 200 ? 11.458 7.006 -19.778 1.00 89.88 200 TYR A O 1
ATOM 1543 N N . LEU A 1 201 ? 12.204 6.231 -21.741 1.00 89.56 201 LEU A N 1
ATOM 1544 C CA . LEU A 1 201 ? 13.566 6.753 -21.558 1.00 89.56 201 LEU A CA 1
ATOM 1545 C C . LEU A 1 201 ? 13.598 8.282 -21.470 1.00 89.56 201 LEU A C 1
ATOM 1547 O O . LEU A 1 201 ? 14.334 8.847 -20.661 1.00 89.56 201 LEU A O 1
ATOM 1551 N N . ARG A 1 202 ? 12.792 8.964 -22.291 1.00 91.19 202 ARG A N 1
ATOM 1552 C CA . ARG A 1 202 ? 12.651 10.423 -22.233 1.00 91.19 202 ARG A CA 1
ATOM 1553 C C . ARG A 1 202 ? 12.142 10.863 -20.863 1.00 91.19 202 ARG A C 1
ATOM 1555 O O . ARG A 1 202 ? 12.706 11.793 -20.283 1.00 91.19 202 ARG A O 1
ATOM 1562 N N . ASP A 1 203 ? 11.108 10.196 -20.363 1.00 88.31 203 ASP A N 1
ATOM 1563 C CA . ASP A 1 203 ? 10.489 10.519 -19.081 1.00 88.31 203 ASP A CA 1
ATOM 1564 C C . ASP A 1 203 ? 11.484 10.311 -17.931 1.00 88.31 203 ASP A C 1
ATOM 1566 O O . ASP A 1 203 ? 11.650 11.215 -17.109 1.00 88.31 203 ASP A O 1
ATOM 1570 N N . VAL A 1 204 ? 12.245 9.209 -17.938 1.00 89.81 204 VAL A N 1
ATOM 1571 C CA . VAL A 1 204 ? 13.322 8.943 -16.965 1.00 89.81 204 VAL A CA 1
ATOM 1572 C C . VAL A 1 204 ? 14.376 10.047 -16.972 1.00 89.81 204 VAL A C 1
ATOM 1574 O O . VAL A 1 204 ? 14.668 10.616 -15.920 1.00 89.81 204 VAL A O 1
ATOM 1577 N N . ILE A 1 205 ? 14.919 10.397 -18.144 1.00 88.69 205 ILE A N 1
ATOM 1578 C CA . ILE A 1 205 ? 15.953 11.439 -18.264 1.00 88.69 205 ILE A CA 1
ATOM 1579 C C . ILE A 1 205 ? 15.422 12.774 -17.737 1.00 88.69 205 ILE A C 1
ATOM 1581 O O . ILE A 1 205 ? 16.119 13.488 -17.015 1.00 88.69 205 ILE A O 1
ATOM 1585 N N . SER A 1 206 ? 14.177 13.117 -18.075 1.00 86.25 206 SER A N 1
ATOM 1586 C CA . SER A 1 206 ? 13.556 14.359 -17.616 1.00 86.25 206 SER A CA 1
ATOM 1587 C C . SER A 1 206 ? 13.384 14.392 -16.092 1.00 86.25 206 SER A C 1
ATOM 1589 O O . SER A 1 206 ? 13.649 15.422 -15.462 1.00 86.25 206 SER A O 1
ATOM 1591 N N . ALA A 1 207 ? 13.002 13.258 -15.499 1.00 84.75 207 ALA A N 1
ATOM 1592 C CA . ALA A 1 207 ? 12.805 13.099 -14.069 1.00 84.75 207 ALA A CA 1
ATOM 1593 C C . ALA A 1 207 ? 14.138 13.176 -13.310 1.00 84.75 207 ALA A C 1
ATOM 1595 O O . ALA A 1 207 ? 14.249 13.922 -12.336 1.00 84.75 207 ALA A O 1
ATOM 1596 N N . GLU A 1 208 ? 15.179 12.493 -13.784 1.00 84.25 208 GLU A N 1
ATOM 1597 C CA . GLU A 1 208 ? 16.515 12.543 -13.181 1.00 84.25 208 GLU A CA 1
ATOM 1598 C C . GLU A 1 208 ? 17.154 13.928 -13.307 1.00 84.25 208 GLU A C 1
ATOM 1600 O O . GLU A 1 208 ? 17.668 14.462 -12.323 1.00 84.25 208 GLU A O 1
ATOM 1605 N N . ALA A 1 209 ? 17.047 14.571 -14.473 1.00 84.81 209 ALA A N 1
ATOM 1606 C CA . ALA A 1 209 ? 17.535 15.934 -14.670 1.00 84.81 209 ALA A CA 1
ATOM 1607 C C . ALA A 1 209 ? 16.815 16.948 -13.765 1.00 84.81 209 ALA A C 1
ATOM 1609 O O . ALA A 1 209 ? 17.389 17.970 -13.379 1.00 84.81 209 ALA A O 1
ATOM 1610 N N . LYS A 1 210 ? 15.545 16.702 -13.424 1.00 82.12 210 LYS A N 1
ATOM 1611 C CA . LYS A 1 210 ? 14.816 17.496 -12.428 1.00 82.12 210 LYS A CA 1
ATOM 1612 C C . LYS A 1 210 ? 15.376 17.253 -11.024 1.00 82.12 210 LYS A C 1
ATOM 1614 O O . LYS A 1 210 ? 15.731 18.220 -10.363 1.00 82.12 210 LYS A O 1
ATOM 1619 N N . LEU A 1 211 ? 15.546 15.994 -10.614 1.00 82.44 211 LEU A N 1
ATOM 1620 C CA . LEU A 1 211 ? 16.117 15.645 -9.306 1.00 82.44 211 LEU A CA 1
ATOM 1621 C C . LEU A 1 211 ? 17.525 16.221 -9.095 1.00 82.44 211 LEU A C 1
ATOM 1623 O O . LEU A 1 211 ? 17.820 16.725 -8.015 1.00 82.44 211 LEU A O 1
ATOM 1627 N N . MET A 1 212 ? 18.388 16.167 -10.114 1.00 81.75 212 MET A N 1
ATOM 1628 C CA . MET A 1 212 ? 19.753 16.701 -10.036 1.00 81.75 212 MET A CA 1
ATOM 1629 C C . MET A 1 212 ? 19.776 18.224 -9.897 1.00 81.75 212 MET A C 1
ATOM 1631 O O . MET A 1 212 ? 20.515 18.753 -9.071 1.00 81.75 212 MET A O 1
ATOM 1635 N N . ARG A 1 213 ? 18.950 18.937 -10.678 1.00 81.75 213 ARG A N 1
ATOM 1636 C CA . ARG A 1 213 ? 18.812 20.397 -10.547 1.00 81.75 213 ARG A CA 1
ATOM 1637 C C . ARG A 1 213 ? 18.311 20.791 -9.166 1.00 81.75 213 ARG A C 1
ATOM 1639 O O . ARG A 1 213 ? 18.776 21.779 -8.611 1.00 81.75 213 ARG A O 1
ATOM 1646 N N . ASP A 1 214 ? 17.386 20.009 -8.627 1.00 74.88 214 ASP A N 1
ATOM 1647 C CA . ASP A 1 214 ? 16.822 20.261 -7.311 1.00 74.88 214 ASP A CA 1
ATOM 1648 C C . ASP A 1 214 ? 17.880 20.075 -6.221 1.00 74.88 214 ASP A C 1
ATOM 1650 O O . ASP A 1 214 ? 18.028 20.958 -5.387 1.00 74.88 214 ASP A O 1
ATOM 1654 N N . ALA A 1 215 ? 18.678 19.004 -6.280 1.00 73.12 215 ALA A N 1
ATOM 1655 C CA . ALA A 1 215 ? 19.792 18.790 -5.355 1.00 73.12 215 ALA A CA 1
ATOM 1656 C C . ALA A 1 215 ? 20.830 19.931 -5.401 1.00 73.12 215 ALA A C 1
ATOM 1658 O O . ALA A 1 215 ? 21.213 20.447 -4.355 1.00 73.12 215 ALA A O 1
ATOM 1659 N N . ALA A 1 216 ? 21.215 20.383 -6.599 1.00 71.12 216 ALA A N 1
ATOM 1660 C CA . ALA A 1 216 ? 22.183 21.472 -6.772 1.00 71.12 216 ALA A CA 1
ATOM 1661 C C . ALA A 1 216 ? 21.655 22.846 -6.309 1.00 71.12 216 ALA A C 1
ATOM 1663 O O . ALA A 1 216 ? 22.425 23.698 -5.871 1.00 71.12 216 ALA A O 1
ATOM 1664 N N . GLY A 1 217 ? 20.341 23.078 -6.397 1.00 62.47 217 GLY A N 1
ATOM 1665 C CA . GLY A 1 217 ? 19.710 24.307 -5.908 1.00 62.47 217 GLY A CA 1
ATOM 1666 C C . GLY A 1 217 ? 19.683 24.420 -4.380 1.00 62.47 217 GLY A C 1
ATOM 1667 O O . GLY A 1 217 ? 19.711 25.535 -3.871 1.00 62.47 217 GLY A O 1
ATOM 1668 N N . PHE A 1 218 ? 19.663 23.293 -3.657 1.00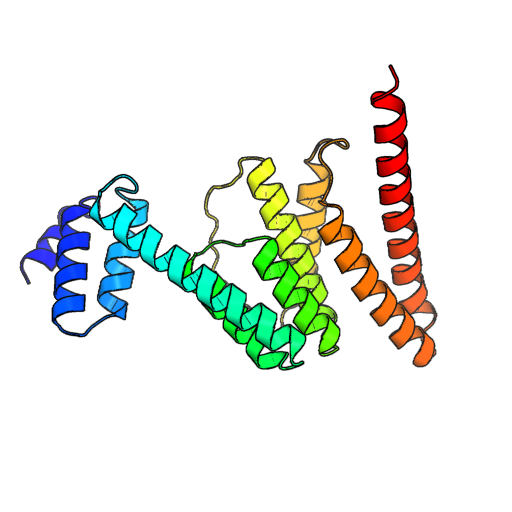 55.22 218 PHE A N 1
ATOM 1669 C CA . PHE A 1 218 ? 19.760 23.273 -2.192 1.00 55.22 218 PHE A CA 1
ATOM 1670 C C . PHE A 1 218 ? 21.178 23.599 -1.700 1.00 55.22 218 PHE A C 1
ATOM 1672 O O . PHE A 1 218 ? 21.325 24.375 -0.757 1.00 55.22 218 PHE A O 1
ATOM 1679 N N . GLU A 1 219 ? 22.216 23.089 -2.373 1.00 51.53 219 GLU A N 1
ATOM 1680 C CA . GLU A 1 219 ? 23.620 23.358 -2.013 1.00 51.53 219 GLU A CA 1
ATOM 1681 C C . GLU A 1 219 ? 23.980 24.850 -2.136 1.00 51.53 219 GLU A C 1
ATOM 1683 O O . GLU A 1 219 ? 24.695 25.385 -1.297 1.00 51.53 219 GLU A O 1
ATOM 1688 N N . GLN A 1 220 ? 23.418 25.566 -3.116 1.00 47.84 220 GLN A N 1
ATOM 1689 C CA . GLN A 1 220 ? 23.668 27.007 -3.284 1.00 47.84 220 GLN A CA 1
ATOM 1690 C C . GLN A 1 220 ? 22.952 27.898 -2.255 1.00 47.84 220 GLN A C 1
ATOM 1692 O O . GLN A 1 220 ? 23.303 29.067 -2.119 1.00 47.84 220 GLN A O 1
ATOM 1697 N N . THR A 1 221 ? 21.946 27.382 -1.542 1.00 49.56 221 THR A N 1
ATOM 1698 C CA . THR A 1 221 ? 21.201 28.145 -0.524 1.00 49.56 221 THR A CA 1
ATOM 1699 C C . THR A 1 221 ? 21.736 27.986 0.899 1.00 49.56 221 THR A C 1
ATOM 1701 O O . THR A 1 221 ? 21.392 28.803 1.746 1.00 49.56 221 THR A O 1
ATOM 1704 N N . GLU A 1 222 ? 22.572 26.979 1.173 1.00 45.50 222 GLU A N 1
ATOM 1705 C CA . GLU A 1 222 ? 23.181 26.768 2.501 1.00 45.50 222 GLU A CA 1
ATOM 1706 C C . GLU A 1 222 ? 24.548 27.464 2.672 1.00 45.50 222 GLU A C 1
ATOM 1708 O O . GLU A 1 222 ? 25.036 27.579 3.794 1.00 45.50 222 GLU A O 1
ATOM 1713 N N . GLU A 1 223 ? 25.146 27.986 1.594 1.00 44.06 223 GLU A N 1
ATOM 1714 C CA . GLU A 1 223 ? 26.421 28.731 1.625 1.00 44.06 223 GLU A CA 1
ATOM 1715 C C . GLU A 1 223 ? 26.262 30.271 1.719 1.00 44.06 223 GLU A C 1
ATOM 1717 O O . GLU A 1 223 ? 27.236 31.001 1.524 1.00 44.06 223 GLU A O 1
ATOM 1722 N N . GLY A 1 224 ? 25.055 30.782 2.005 1.00 37.78 224 GLY A N 1
ATOM 1723 C CA . GLY A 1 224 ? 24.727 32.221 2.039 1.00 37.78 224 GLY A CA 1
ATOM 1724 C C . GLY A 1 224 ? 24.524 32.811 3.429 1.00 37.78 224 GLY A C 1
ATOM 1725 O O . GLY A 1 224 ? 23.687 32.263 4.179 1.00 37.78 224 GLY A O 1
#